Protein AF-A0A1V5UNE3-F1 (afdb_monomer)

Foldseek 3Di:
DDDDDDDDPPPPPPPPDLDPPPQLVVLQVVLVVCVVVVVLVVSLVSLVVSLVDPSHDLQSNLVSLLSNLVSCVSVVNLVVSQVSLVVSLPRPPHALDSNLVSLLSNLVSCVSVLVLVSSLVSLVSSLVSHDPVCCVSVLSSLCSNLVSCVSVLVLVSSLVSLVVSLPDPPDPVVSNLVSLVSNLVSCLSVLVLVSSLVSLVCLLPDPPHDLQSNLVSLQSNLVSCVSVVVNVSNVVSVVVSVPRDDGD

Secondary structure (DSSP, 8-state):
---------------------HHHHHHHHHHHHHHHTT-HHHHHHHHHHHHT-TT--HHHHHHHHHHHHHHHHHTT-HHHHHHHHHHHHT-TT--HHHHHHHHHHHHHHHHHTT-HHHHHHHHHHHHHHS-TT-HHHHHHHHHHHHHHHHHTT-HHHHHHHHHHHHH-SS--HHHHHHHHHHHHHHHHHTT-HHHHHHHHHHHHH-TT--HHHHHHHHHHHHHHHHHTT-HHHHHHHHHHHHHSPPP-

pLDDT: mean 91.44, std 15.56, range [36.09, 98.75]

Nearest PDB structures (foldseek):
  8tau-assembly1_V  TM=7.788E-01  e=8.513E-04  Homo sapiens
  8gl8-assembly1_I  TM=6.513E-01  e=6.281E-04  Flavobacterium johnsoniae
  8rw5-assembly1_B  TM=6.052E-01  e=5.276E-03  Myxococcus xanthus
  5khu-assembly1_J  TM=3.605E-01  e=1.496E-02  Homo sapiens
  7fik-assembly1_e  TM=3.029E-01  e=1.941E-01  Xenopus laevis

Mean predicted aligned error: 6.78 Å

Solvent-accessible surface area (backbone atoms only — not comparable to full-atom values): 12378 Å² total; per-residue (Å²): 143,84,85,91,75,86,85,77,81,77,79,76,76,75,72,74,73,77,55,81,41,70,64,36,55,51,32,45,51,51,17,51,51,30,44,76,70,64,38,30,71,65,15,25,56,32,16,52,51,33,44,67,45,78,68,60,51,43,51,53,40,25,50,22,32,37,52,25,18,48,27,29,44,80,70,69,37,37,80,67,14,48,62,38,24,51,51,25,54,63,46,72,82,45,48,44,60,62,38,12,52,32,22,43,52,43,13,50,41,26,45,75,68,66,38,38,69,61,14,37,52,27,13,50,52,10,39,75,36,32,42,88,92,40,45,59,46,34,34,51,16,24,49,51,35,14,51,35,27,44,77,70,66,38,20,62,61,12,23,53,26,16,48,53,30,49,68,50,69,96,49,63,66,70,62,30,51,53,24,43,57,55,23,24,52,19,22,44,74,56,69,38,25,71,60,14,30,53,45,20,49,52,45,48,68,38,86,86,46,49,63,50,51,25,43,52,21,35,43,49,33,15,53,24,28,43,74,66,67,37,54,72,59,13,53,56,34,43,52,54,36,68,73,46,73,81,59,128

Radius of gyration: 25.27 Å; Cα contacts (8 Å, |Δi|>4): 369; chains: 1; bounding box: 85×53×69 Å

Sequence (248 aa):
MRKNWCSLLLCVFVLPLAADSENYRKLFQEGESLRNARKYAEAQEVFRKAFAEPGITADQKCLSLMRSAQCDFWRGKYAEAVPVMKEAVGIPGVTAYYKSDSFLWLANTYSAQKKWDEALEAAGQAFGSAPATLPGMKVSALLISGNAFRMKKDFRKAADSYRQAVLLEKVPPEMKNKARKELVQSYYEAGEYPQAVETAQEILNAAESTAAERKKAQKWIADSFFAAQNFEQAARELEKYKAMPEGK

Structure (mmCIF, N/CA/C/O backbone):
data_AF-A0A1V5UNE3-F1
#
_entry.id   AF-A0A1V5UNE3-F1
#
loop_
_atom_site.group_PDB
_atom_site.id
_atom_site.type_symbol
_atom_site.label_atom_id
_atom_site.label_alt_id
_atom_site.label_comp_id
_atom_site.label_asym_id
_atom_site.label_entity_id
_atom_site.label_seq_id
_atom_site.pdbx_PDB_ins_code
_atom_site.Cartn_x
_atom_site.Cartn_y
_atom_site.Cartn_z
_atom_site.occupancy
_atom_site.B_iso_or_equiv
_atom_site.auth_seq_id
_atom_site.auth_comp_id
_atom_site.auth_asym_id
_atom_site.auth_atom_id
_atom_site.pdbx_PDB_model_num
ATOM 1 N N . MET A 1 1 ? 61.713 -31.445 -39.154 1.00 41.59 1 MET A N 1
ATOM 2 C CA . MET A 1 1 ? 61.540 -30.321 -38.205 1.00 41.59 1 MET A CA 1
ATOM 3 C C . MET A 1 1 ? 60.954 -29.121 -38.935 1.00 41.59 1 MET A C 1
ATOM 5 O O . MET A 1 1 ? 61.669 -28.532 -39.728 1.00 41.59 1 MET A O 1
ATOM 9 N N . ARG A 1 2 ? 59.683 -28.781 -38.685 1.00 37.00 2 ARG A N 1
ATOM 10 C CA . ARG A 1 2 ? 59.150 -27.424 -38.418 1.00 37.00 2 ARG A CA 1
ATOM 11 C C . ARG A 1 2 ? 57.626 -27.462 -38.561 1.00 37.00 2 ARG A C 1
ATOM 13 O O . ARG A 1 2 ? 57.092 -27.799 -39.609 1.00 37.00 2 ARG A O 1
ATOM 20 N N . LYS A 1 3 ? 56.964 -27.206 -37.433 1.00 39.53 3 LYS A N 1
ATOM 21 C CA . LYS A 1 3 ? 55.516 -27.100 -37.264 1.00 39.53 3 LYS A CA 1
ATOM 22 C C . LYS A 1 3 ? 55.066 -25.766 -37.871 1.00 39.53 3 LYS A C 1
ATOM 24 O O . LYS A 1 3 ? 55.616 -24.740 -37.484 1.00 39.53 3 LYS A O 1
ATOM 29 N N . ASN A 1 4 ? 54.070 -25.775 -38.754 1.00 36.31 4 ASN A N 1
ATOM 30 C CA . ASN A 1 4 ? 53.328 -24.563 -39.103 1.00 36.31 4 ASN A CA 1
ATOM 31 C C . ASN A 1 4 ? 52.249 -24.346 -38.042 1.00 36.31 4 ASN A C 1
ATOM 33 O O . ASN A 1 4 ? 51.325 -25.145 -37.904 1.00 36.31 4 ASN A O 1
ATOM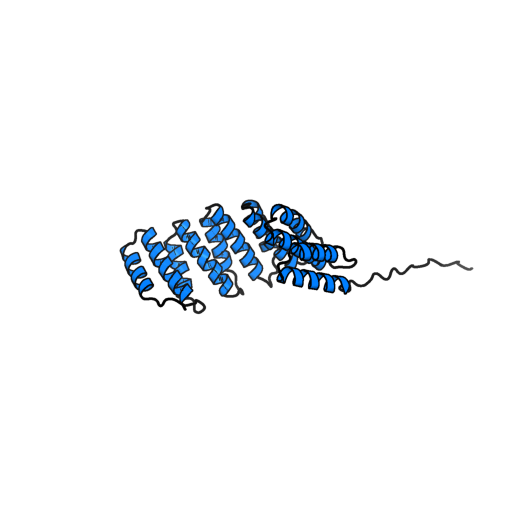 37 N N . TRP A 1 5 ? 52.423 -23.288 -37.258 1.00 36.09 5 TRP A N 1
ATOM 38 C CA . TRP A 1 5 ? 51.460 -22.786 -36.289 1.00 36.09 5 TRP A CA 1
ATOM 39 C C . TRP A 1 5 ? 50.794 -21.518 -36.828 1.00 36.09 5 TRP A C 1
ATOM 41 O O . TRP A 1 5 ? 51.465 -20.655 -37.378 1.00 36.09 5 TRP A O 1
ATOM 51 N N . CYS A 1 6 ? 49.491 -21.437 -36.560 1.00 38.19 6 CYS A N 1
ATOM 52 C CA . CYS A 1 6 ? 48.707 -20.243 -36.247 1.00 38.19 6 CYS A CA 1
ATOM 53 C C . CYS A 1 6 ? 48.677 -19.063 -37.226 1.00 38.19 6 CYS A C 1
ATOM 55 O O . CYS A 1 6 ? 49.604 -18.269 -37.322 1.00 38.19 6 CYS A O 1
ATOM 57 N N . SER A 1 7 ? 47.476 -18.806 -37.744 1.00 36.88 7 SER A N 1
ATOM 58 C CA . SER A 1 7 ? 46.913 -17.451 -37.812 1.00 36.88 7 SER A CA 1
ATOM 59 C C . SER A 1 7 ? 45.389 -17.537 -37.667 1.00 36.88 7 SER A C 1
ATOM 61 O O . SER A 1 7 ? 44.646 -17.325 -38.618 1.00 36.88 7 SER A O 1
ATOM 63 N N . LEU A 1 8 ? 44.914 -17.908 -36.471 1.00 40.47 8 LEU A N 1
ATOM 64 C CA . LEU A 1 8 ? 43.537 -17.607 -36.077 1.00 40.47 8 LEU A CA 1
ATOM 65 C C . LEU A 1 8 ? 43.492 -16.115 -35.727 1.00 40.47 8 LEU A C 1
ATOM 67 O O . LEU A 1 8 ? 44.038 -15.696 -34.707 1.00 40.47 8 LEU A O 1
ATOM 71 N N . LEU A 1 9 ? 42.861 -15.324 -36.594 1.00 41.28 9 LEU A N 1
ATOM 72 C CA . LEU A 1 9 ? 42.427 -13.963 -36.296 1.00 41.28 9 LEU A CA 1
ATOM 73 C C . LEU A 1 9 ? 41.408 -14.030 -35.155 1.00 41.28 9 LEU A C 1
ATOM 75 O O . LEU A 1 9 ? 40.222 -14.280 -35.359 1.00 41.28 9 LEU A O 1
ATOM 79 N N . LEU A 1 10 ? 41.899 -13.843 -33.933 1.00 37.47 10 LEU A N 1
ATOM 80 C CA . LEU A 1 10 ? 41.082 -13.579 -32.761 1.00 37.47 10 LEU A CA 1
ATOM 81 C C . LEU A 1 10 ? 40.495 -12.173 -32.940 1.00 37.47 10 LEU A C 1
ATOM 83 O O . LEU A 1 10 ? 41.113 -11.173 -32.581 1.00 37.47 10 LEU A O 1
ATOM 87 N N . CYS A 1 11 ? 39.306 -12.088 -33.540 1.00 37.81 11 CYS A N 1
ATOM 88 C CA . CYS A 1 11 ? 38.453 -10.916 -33.393 1.00 37.81 11 CYS A CA 1
ATOM 89 C C . CYS A 1 11 ? 38.090 -10.814 -31.911 1.00 37.81 11 CYS A C 1
ATOM 91 O O . CYS A 1 11 ? 37.139 -11.437 -31.442 1.00 37.81 11 CYS A O 1
ATOM 93 N N . VAL A 1 12 ? 38.888 -10.054 -31.163 1.00 38.94 12 VAL A N 1
ATOM 94 C CA . VAL A 1 12 ? 38.532 -9.587 -29.829 1.00 38.94 12 VAL A CA 1
ATOM 95 C C . VAL A 1 12 ? 37.330 -8.670 -30.019 1.00 38.94 12 VAL A C 1
ATOM 97 O O . VAL A 1 12 ? 37.470 -7.481 -30.293 1.00 38.94 12 VAL A O 1
ATOM 100 N N . PHE A 1 13 ? 36.128 -9.239 -29.927 1.00 41.62 13 PHE A N 1
ATOM 101 C CA . PHE A 1 13 ? 34.948 -8.466 -29.584 1.00 41.62 13 PHE A CA 1
ATOM 102 C C . PHE A 1 13 ? 35.233 -7.886 -28.204 1.00 41.62 13 PHE A C 1
ATOM 104 O O . PHE A 1 13 ? 35.113 -8.566 -27.185 1.00 41.62 13 PHE A O 1
ATOM 111 N N . VAL A 1 14 ? 35.682 -6.634 -28.184 1.00 41.03 14 VAL A N 1
ATOM 112 C CA . VAL A 1 14 ? 35.635 -5.800 -26.993 1.00 41.03 14 VAL A CA 1
ATOM 113 C C . VAL A 1 14 ? 34.151 -5.667 -26.678 1.00 41.03 14 VAL A C 1
ATOM 115 O O . VAL A 1 14 ? 33.456 -4.829 -27.247 1.00 41.03 14 VAL A O 1
ATOM 118 N N . LEU A 1 15 ? 33.635 -6.573 -25.845 1.00 42.44 15 LEU A N 1
ATOM 119 C CA . LEU A 1 15 ? 32.347 -6.379 -25.201 1.00 42.44 15 LEU A CA 1
ATOM 120 C C . LEU A 1 15 ? 32.442 -5.013 -24.521 1.00 42.44 15 LEU A C 1
ATOM 122 O O . LEU A 1 15 ? 33.360 -4.822 -23.713 1.00 42.44 15 LEU A O 1
ATOM 126 N N . PRO A 1 16 ? 31.564 -4.050 -24.849 1.00 46.66 16 PRO A N 1
ATOM 127 C CA . PRO A 1 16 ? 31.508 -2.845 -24.058 1.00 46.66 16 PRO A CA 1
ATOM 128 C C . PRO A 1 16 ? 31.215 -3.319 -22.639 1.00 46.66 16 PRO A C 1
ATOM 130 O O . PRO A 1 16 ? 30.224 -4.021 -22.410 1.00 46.66 16 PRO A O 1
ATOM 133 N N . LEU A 1 17 ? 32.097 -2.979 -21.693 1.00 46.44 17 LEU A N 1
ATOM 134 C CA . LEU A 1 17 ? 31.710 -2.968 -20.289 1.00 46.44 17 LEU A CA 1
ATOM 135 C C . LEU A 1 17 ? 30.337 -2.296 -20.231 1.00 46.44 17 LEU A C 1
ATOM 137 O O . LEU A 1 17 ? 30.144 -1.292 -20.917 1.00 46.44 17 LEU A O 1
ATOM 141 N N . ALA A 1 18 ? 29.412 -2.868 -19.458 1.00 52.59 18 ALA A N 1
ATOM 142 C CA . ALA A 1 18 ? 28.099 -2.302 -19.170 1.00 52.59 18 ALA A CA 1
ATOM 143 C C . ALA A 1 18 ? 28.269 -0.939 -18.476 1.00 52.59 18 ALA A C 1
ATOM 145 O O . ALA A 1 18 ? 28.147 -0.799 -17.264 1.00 52.59 18 ALA A O 1
ATOM 146 N N . ALA A 1 19 ? 28.668 0.055 -19.255 1.00 50.66 19 ALA A N 1
ATOM 147 C CA . ALA A 1 19 ? 28.710 1.442 -18.896 1.00 50.66 19 ALA A CA 1
ATOM 148 C C . ALA A 1 19 ? 27.282 1.918 -19.094 1.00 50.66 19 ALA A C 1
ATOM 150 O O . ALA A 1 19 ? 26.756 1.813 -20.202 1.00 50.66 19 ALA A O 1
ATOM 151 N N . ASP A 1 20 ? 26.659 2.381 -18.012 1.00 61.19 20 ASP A N 1
ATOM 152 C CA . ASP A 1 20 ? 25.417 3.143 -18.059 1.00 61.19 20 ASP A CA 1
ATOM 153 C C . ASP A 1 20 ? 25.398 4.011 -19.315 1.00 61.19 20 ASP A C 1
ATOM 155 O O . ASP A 1 20 ? 26.180 4.964 -19.412 1.00 61.19 20 ASP A O 1
ATOM 159 N N . SER A 1 21 ? 24.564 3.654 -20.297 1.00 77.12 21 SER A N 1
ATOM 160 C CA . SER A 1 21 ? 24.616 4.362 -21.566 1.00 77.12 21 SER A CA 1
ATOM 161 C C . SER A 1 21 ? 24.215 5.810 -21.289 1.00 77.12 21 SER A C 1
ATOM 163 O O . SER A 1 21 ? 23.187 6.094 -20.666 1.00 77.12 21 SER A O 1
ATOM 165 N N . GLU A 1 22 ? 25.073 6.755 -21.674 1.00 85.69 22 GLU A N 1
ATOM 166 C CA . GLU A 1 22 ? 24.806 8.181 -21.465 1.00 85.69 22 GLU A CA 1
ATOM 167 C C . GLU A 1 22 ? 23.440 8.557 -22.063 1.00 85.69 22 GLU A C 1
ATOM 169 O O . GLU A 1 22 ? 22.697 9.363 -21.503 1.00 85.69 22 GLU A O 1
ATOM 174 N N . ASN A 1 23 ? 23.082 7.886 -23.161 1.00 92.31 23 ASN A N 1
ATOM 175 C CA . ASN A 1 23 ? 21.796 8.009 -23.819 1.00 92.31 23 ASN A CA 1
ATOM 176 C C . ASN A 1 23 ? 20.627 7.480 -22.969 1.00 92.31 23 ASN A C 1
ATOM 178 O O . ASN A 1 23 ? 19.642 8.197 -22.806 1.00 92.31 23 ASN A O 1
ATOM 182 N N . TYR A 1 24 ? 20.749 6.302 -22.339 1.00 95.00 24 TYR A N 1
ATOM 183 C CA . TYR A 1 24 ? 19.750 5.801 -21.386 1.00 95.00 24 TYR A CA 1
ATOM 184 C C . TYR A 1 24 ? 19.511 6.811 -20.269 1.00 95.00 24 TYR A C 1
ATOM 186 O O . TYR A 1 24 ? 18.364 7.132 -19.972 1.00 95.00 24 TYR A O 1
ATOM 194 N N . ARG A 1 25 ? 20.579 7.353 -19.666 1.00 93.62 25 ARG A N 1
ATOM 195 C CA . ARG A 1 25 ? 20.444 8.324 -18.569 1.00 93.62 25 ARG A CA 1
ATOM 196 C C . ARG A 1 25 ? 19.692 9.579 -19.018 1.00 93.62 25 ARG A C 1
ATOM 198 O O . ARG A 1 25 ? 18.805 10.026 -18.293 1.00 93.62 25 ARG A O 1
ATOM 205 N N . LYS A 1 26 ? 20.007 10.116 -20.203 1.00 95.75 26 LYS A N 1
ATOM 206 C CA . LYS A 1 26 ? 19.318 11.282 -20.785 1.00 95.75 26 LYS A CA 1
ATOM 207 C C . LYS A 1 26 ? 17.839 10.997 -21.033 1.00 95.75 26 LYS A C 1
ATOM 209 O O . LYS A 1 26 ? 16.995 11.736 -20.533 1.00 95.75 26 LYS A O 1
ATOM 214 N N . LEU A 1 27 ? 17.528 9.900 -21.725 1.00 97.69 27 LEU A N 1
ATOM 215 C CA . LEU A 1 27 ? 16.149 9.485 -21.990 1.00 97.69 27 LEU A CA 1
ATOM 216 C C . LEU A 1 27 ? 15.382 9.266 -20.685 1.00 97.69 27 LEU A C 1
ATOM 218 O O . LEU A 1 27 ? 14.266 9.742 -20.521 1.00 97.69 27 LEU A O 1
ATOM 222 N N . PHE A 1 28 ? 15.989 8.589 -19.713 1.00 96.88 28 PHE A N 1
ATOM 223 C CA . PHE A 1 28 ? 15.336 8.317 -18.441 1.00 96.88 28 PHE A CA 1
ATOM 224 C C . PHE A 1 28 ? 15.029 9.609 -17.667 1.00 96.88 28 PHE A C 1
ATOM 226 O O . PHE A 1 28 ? 13.933 9.760 -17.129 1.00 96.88 28 PHE A O 1
ATOM 233 N N . GLN A 1 29 ? 15.958 10.569 -17.650 1.00 97.50 29 GLN A N 1
ATOM 234 C CA . GLN A 1 29 ? 15.740 11.887 -17.044 1.00 97.50 29 GLN A CA 1
ATOM 235 C C . GLN A 1 29 ? 14.655 12.693 -17.767 1.00 97.50 29 GLN A C 1
ATOM 237 O O . GLN A 1 29 ? 13.821 13.320 -17.112 1.00 97.50 29 GLN A O 1
ATOM 242 N N . GLU A 1 30 ? 14.632 12.661 -19.099 1.00 98.19 30 GLU A N 1
ATOM 243 C CA . GLU A 1 30 ? 13.582 13.291 -19.902 1.00 98.19 30 GLU A CA 1
ATOM 244 C C . GLU A 1 30 ? 12.207 12.681 -19.587 1.00 98.19 30 GLU A C 1
ATOM 246 O O . GLU A 1 30 ? 11.255 13.413 -19.304 1.00 98.19 30 GLU A O 1
ATOM 251 N N . GLY A 1 31 ? 12.115 11.349 -19.537 1.00 98.25 31 GLY A N 1
ATOM 252 C CA . GLY A 1 31 ? 10.895 10.633 -19.169 1.00 98.25 31 GLY A CA 1
ATOM 253 C C . GLY A 1 31 ? 10.403 11.012 -17.770 1.00 98.25 31 GLY A C 1
ATOM 254 O O . GLY A 1 31 ? 9.220 11.299 -17.584 1.00 98.25 31 GLY A O 1
ATOM 255 N N . GLU A 1 32 ? 11.303 11.094 -16.784 1.00 98.12 32 GLU A N 1
ATOM 256 C CA . GLU A 1 32 ? 10.972 11.548 -15.427 1.00 98.12 32 GLU A CA 1
ATOM 257 C C . GLU A 1 32 ? 10.505 13.012 -15.394 1.00 98.12 32 GLU A C 1
ATOM 259 O O . GLU A 1 32 ? 9.541 13.332 -14.696 1.00 98.12 32 GLU A O 1
ATOM 264 N N . SER A 1 33 ? 11.130 13.897 -16.176 1.00 98.38 33 SER A N 1
ATOM 265 C CA . SER A 1 33 ? 10.713 15.299 -16.306 1.00 98.38 33 SER A CA 1
ATOM 266 C C . SER A 1 33 ? 9.289 15.412 -16.862 1.00 98.38 33 SER A C 1
ATOM 268 O O . SER A 1 33 ? 8.426 16.056 -16.257 1.00 98.38 33 SER A O 1
ATOM 270 N N . LEU A 1 34 ? 8.995 14.699 -17.953 1.00 98.50 34 LEU A N 1
ATOM 271 C CA . LEU A 1 34 ? 7.661 14.644 -18.557 1.00 98.50 34 LEU A CA 1
ATOM 272 C C . LEU A 1 34 ? 6.622 14.053 -17.593 1.00 98.50 34 LEU A C 1
ATOM 274 O O . LEU A 1 34 ? 5.519 14.589 -17.458 1.00 98.50 34 LEU A O 1
ATOM 278 N N . ARG A 1 35 ? 6.979 12.985 -16.871 1.00 97.75 35 ARG A N 1
ATOM 279 C CA . ARG A 1 35 ? 6.131 12.355 -15.847 1.00 97.75 35 ARG A CA 1
ATOM 280 C C . ARG A 1 35 ? 5.792 13.333 -14.722 1.00 97.75 35 ARG A C 1
ATOM 282 O O . ARG A 1 35 ? 4.629 13.424 -14.327 1.00 97.75 35 ARG A O 1
ATOM 289 N N . ASN A 1 36 ? 6.775 14.091 -14.238 1.00 97.00 36 ASN A N 1
ATOM 290 C CA . ASN A 1 36 ? 6.579 15.119 -13.212 1.00 97.00 36 ASN A CA 1
ATOM 291 C C . ASN A 1 36 ? 5.717 16.285 -13.727 1.00 97.00 36 ASN A C 1
ATOM 293 O O . ASN A 1 36 ? 4.886 16.805 -12.983 1.00 97.00 36 ASN A O 1
ATOM 297 N N . ALA A 1 37 ? 5.823 16.621 -15.016 1.00 97.75 37 ALA A N 1
ATOM 298 C CA . ALA A 1 37 ? 4.931 17.554 -15.707 1.00 97.75 37 ALA A CA 1
ATOM 299 C C . ALA A 1 37 ? 3.537 16.966 -16.030 1.00 97.75 37 ALA A C 1
ATOM 301 O O . ALA A 1 37 ? 2.732 17.621 -16.690 1.00 97.75 37 ALA A O 1
ATOM 302 N N . ARG A 1 38 ? 3.235 15.737 -15.577 1.00 97.25 38 ARG A N 1
ATOM 303 C CA . ARG A 1 38 ? 1.991 14.982 -15.836 1.00 97.25 38 ARG A CA 1
ATOM 304 C C . ARG A 1 38 ? 1.709 14.695 -17.314 1.00 97.25 38 ARG A C 1
ATOM 306 O O . ARG A 1 38 ? 0.598 14.312 -17.681 1.00 97.25 38 ARG A O 1
ATOM 313 N N . LYS A 1 39 ? 2.724 14.805 -18.169 1.00 98.38 39 LYS A N 1
ATOM 314 C CA . LYS A 1 39 ? 2.670 14.456 -19.591 1.00 98.38 39 LYS A CA 1
ATOM 315 C C . LYS A 1 39 ? 2.889 12.957 -19.778 1.00 98.38 39 LYS A C 1
ATOM 317 O O . LYS A 1 39 ? 3.869 12.518 -20.370 1.00 98.38 39 LYS A O 1
ATOM 322 N N . TYR A 1 40 ? 1.982 12.150 -19.229 1.00 98.25 40 TYR A N 1
ATOM 323 C CA . TYR A 1 40 ? 2.182 10.702 -19.108 1.00 98.25 40 TYR A CA 1
ATOM 324 C C . TYR A 1 40 ? 2.305 9.977 -20.452 1.00 98.25 40 TYR A C 1
ATOM 326 O O . TYR A 1 40 ? 3.064 9.021 -20.544 1.00 98.25 40 TYR A O 1
ATOM 334 N N . ALA A 1 41 ? 1.597 10.426 -21.493 1.00 98.06 41 ALA A N 1
ATOM 335 C CA . ALA A 1 41 ? 1.718 9.826 -22.822 1.00 98.06 41 ALA A CA 1
ATOM 336 C C . ALA A 1 41 ? 3.107 10.079 -23.438 1.00 98.06 41 ALA A C 1
ATOM 338 O O . ALA A 1 41 ? 3.741 9.144 -23.905 1.00 98.06 41 ALA A O 1
ATOM 339 N N . GLU A 1 42 ? 3.611 11.317 -23.376 1.00 98.19 42 GLU A N 1
ATOM 340 C CA . GLU A 1 42 ? 4.959 11.658 -23.857 1.00 98.19 42 GLU A CA 1
ATOM 341 C C . GLU A 1 42 ? 6.034 10.918 -23.038 1.00 98.19 42 GLU A C 1
ATOM 343 O O . GLU A 1 42 ? 6.945 10.316 -23.603 1.00 98.19 42 GLU A O 1
ATOM 348 N N . ALA A 1 43 ? 5.896 10.897 -21.706 1.00 98.50 43 ALA A N 1
ATOM 349 C CA . ALA A 1 43 ? 6.822 10.204 -20.809 1.00 98.50 43 ALA A CA 1
ATOM 350 C C . ALA A 1 43 ? 6.911 8.701 -21.109 1.00 98.50 43 ALA A C 1
ATOM 352 O O . ALA A 1 43 ? 8.001 8.134 -21.128 1.00 98.50 43 ALA A O 1
ATOM 353 N N . GLN A 1 44 ? 5.769 8.060 -21.364 1.00 98.38 44 GLN A N 1
ATOM 354 C CA . GLN A 1 44 ? 5.686 6.642 -21.700 1.00 98.38 44 GLN A CA 1
ATOM 355 C C . GLN A 1 44 ? 6.517 6.299 -22.941 1.00 98.38 44 GLN A C 1
ATOM 357 O O . GLN A 1 44 ? 7.309 5.357 -22.896 1.00 98.38 44 GLN A O 1
ATOM 362 N N . GLU A 1 45 ? 6.391 7.086 -24.011 1.00 98.06 45 GLU A N 1
ATOM 363 C CA . GLU A 1 45 ? 7.177 6.895 -25.234 1.00 98.06 45 GLU A CA 1
ATOM 364 C C . GLU A 1 45 ? 8.679 7.033 -24.967 1.00 98.06 45 GLU A C 1
ATOM 366 O O . GLU A 1 45 ? 9.485 6.237 -25.452 1.00 98.06 45 GLU A O 1
ATOM 371 N N . VAL A 1 46 ? 9.074 8.006 -24.141 1.00 98.31 46 VAL A N 1
ATOM 372 C CA . VAL A 1 46 ? 10.480 8.204 -23.769 1.00 98.31 46 VAL A CA 1
ATOM 373 C C . VAL A 1 46 ? 11.015 7.037 -22.930 1.00 98.31 46 VAL A C 1
ATOM 375 O O . VAL A 1 46 ? 12.110 6.542 -23.200 1.00 98.31 46 VAL A O 1
ATOM 378 N N . PHE A 1 47 ? 10.242 6.515 -21.974 1.00 98.44 47 PHE A N 1
ATOM 379 C CA . PHE A 1 47 ? 10.644 5.327 -21.211 1.00 98.44 47 PHE A CA 1
ATOM 380 C C . PHE A 1 47 ? 10.746 4.071 -22.084 1.00 98.44 47 PHE A C 1
ATOM 382 O O . PHE A 1 47 ? 11.629 3.243 -21.856 1.00 98.44 47 PHE A O 1
ATOM 389 N N . ARG A 1 48 ? 9.899 3.933 -23.112 1.00 98.00 48 ARG A N 1
ATOM 390 C CA . ARG A 1 48 ? 10.004 2.846 -24.099 1.00 98.00 48 ARG A CA 1
ATOM 391 C C . ARG A 1 48 ? 11.258 2.960 -24.959 1.00 98.00 48 ARG A C 1
ATOM 393 O O . ARG A 1 48 ? 11.893 1.940 -25.214 1.00 98.00 48 ARG A O 1
ATOM 400 N N . LYS A 1 49 ? 11.662 4.176 -25.337 1.00 97.31 49 LYS A N 1
ATOM 401 C CA . LYS A 1 49 ? 12.964 4.412 -25.982 1.00 97.31 49 LYS A CA 1
ATOM 402 C C . LYS A 1 49 ? 14.116 4.030 -25.055 1.00 97.31 49 LYS A C 1
ATOM 404 O O . LYS A 1 49 ? 14.984 3.279 -25.473 1.00 97.31 49 LYS A O 1
ATOM 409 N N . ALA A 1 50 ? 14.075 4.451 -23.787 1.00 97.38 50 ALA A N 1
ATOM 410 C CA . ALA A 1 50 ? 15.092 4.085 -22.798 1.00 97.38 50 ALA A CA 1
ATOM 411 C C . ALA A 1 50 ? 15.218 2.560 -22.623 1.00 97.38 50 ALA A C 1
ATOM 413 O O . ALA A 1 50 ? 16.326 2.046 -22.537 1.00 97.38 50 ALA A O 1
ATOM 414 N N . PHE A 1 51 ? 14.101 1.825 -22.627 1.00 96.75 51 PHE A N 1
ATOM 415 C CA . PHE A 1 51 ? 14.100 0.358 -22.585 1.00 96.75 51 PHE A CA 1
ATOM 416 C C . PHE A 1 51 ? 14.767 -0.291 -23.812 1.00 96.75 51 PHE A C 1
ATOM 418 O O . PHE A 1 51 ? 15.362 -1.361 -23.690 1.00 96.75 51 PHE A O 1
ATOM 425 N N . ALA A 1 52 ? 14.667 0.335 -24.986 1.00 95.81 52 ALA A N 1
ATOM 426 C CA . ALA A 1 52 ? 15.243 -0.176 -26.228 1.00 95.81 52 ALA A CA 1
ATOM 427 C C . ALA A 1 52 ? 16.752 0.100 -26.364 1.00 95.81 52 ALA A C 1
ATOM 429 O O . ALA A 1 52 ? 17.373 -0.384 -27.312 1.00 95.81 52 ALA A O 1
ATOM 430 N N . GLU A 1 53 ? 17.351 0.856 -25.438 1.00 95.50 53 GLU A N 1
ATOM 431 C CA . GLU A 1 53 ? 18.768 1.201 -25.503 1.00 95.50 53 GLU A CA 1
ATOM 432 C C . GLU A 1 53 ? 19.669 -0.042 -25.388 1.00 95.50 53 GLU A C 1
ATOM 434 O O . GLU A 1 53 ? 19.485 -0.883 -24.501 1.00 95.50 53 GLU A O 1
ATOM 439 N N . PRO A 1 54 ? 20.684 -0.180 -26.256 1.00 91.88 54 PRO A N 1
ATOM 440 C CA . PRO A 1 54 ? 21.614 -1.297 -26.186 1.00 91.88 54 PRO A CA 1
ATOM 441 C C . PRO A 1 54 ? 22.520 -1.194 -24.951 1.00 91.88 54 PRO A C 1
ATOM 443 O O . PRO A 1 54 ? 22.910 -0.111 -24.521 1.00 91.88 54 PRO A O 1
ATOM 446 N N . GLY A 1 55 ? 22.900 -2.348 -24.396 1.00 89.06 55 GLY A N 1
ATOM 447 C CA . GLY A 1 55 ? 23.892 -2.433 -23.315 1.00 89.06 55 GLY A CA 1
ATOM 448 C C . GLY A 1 55 ? 23.392 -2.071 -21.912 1.00 89.06 55 GLY A C 1
ATOM 449 O O . GLY A 1 55 ? 24.184 -2.101 -20.974 1.00 89.06 55 GLY A O 1
ATOM 450 N N . ILE A 1 56 ? 22.100 -1.775 -21.741 1.00 93.50 56 ILE A N 1
ATOM 451 C CA . ILE A 1 56 ? 21.516 -1.473 -20.428 1.00 93.50 56 ILE A CA 1
ATOM 452 C C . ILE A 1 56 ? 21.349 -2.727 -19.552 1.00 93.50 56 ILE A C 1
ATOM 454 O O . ILE A 1 56 ? 21.132 -3.843 -20.043 1.00 93.50 56 ILE A O 1
ATOM 458 N N . THR A 1 57 ? 21.422 -2.534 -18.236 1.00 95.44 57 THR A N 1
ATOM 459 C CA . THR A 1 57 ? 21.333 -3.604 -17.232 1.00 95.44 57 THR A CA 1
ATOM 460 C C . THR A 1 57 ? 19.910 -4.156 -17.087 1.00 95.44 57 THR A C 1
ATOM 462 O O . THR A 1 57 ? 18.933 -3.536 -17.510 1.00 95.44 57 THR A O 1
ATOM 465 N N . ALA A 1 58 ? 19.763 -5.325 -16.451 1.00 96.06 58 ALA A N 1
ATOM 466 C CA . ALA A 1 58 ? 18.447 -5.891 -16.133 1.00 96.06 58 ALA A CA 1
ATOM 467 C C . ALA A 1 58 ? 17.590 -4.926 -15.291 1.00 96.06 58 ALA A C 1
ATOM 469 O O . ALA A 1 58 ? 16.407 -4.740 -15.573 1.00 96.06 58 ALA A O 1
ATOM 470 N N . ASP A 1 59 ? 18.212 -4.258 -14.318 1.00 96.00 59 ASP A N 1
ATOM 471 C CA . ASP A 1 59 ? 17.567 -3.257 -13.469 1.00 96.00 59 ASP A CA 1
ATOM 472 C C . ASP A 1 59 ? 17.086 -2.045 -14.271 1.00 96.00 59 ASP A C 1
ATOM 474 O O . ASP A 1 59 ? 15.964 -1.588 -14.074 1.00 96.00 59 ASP A O 1
ATOM 478 N N . GLN A 1 60 ? 17.888 -1.560 -15.221 1.00 96.19 60 GLN A N 1
ATOM 479 C CA . GLN A 1 60 ? 17.500 -0.459 -16.107 1.00 96.19 60 GLN A CA 1
ATOM 480 C C . GLN A 1 60 ? 16.324 -0.839 -17.005 1.00 96.19 60 GLN A C 1
ATOM 482 O O . GLN A 1 60 ? 15.362 -0.081 -17.106 1.00 96.19 60 GLN A O 1
ATOM 487 N N . LYS A 1 61 ? 16.343 -2.043 -17.592 1.00 97.19 61 LYS A N 1
ATOM 488 C CA . LYS A 1 61 ? 15.209 -2.544 -18.384 1.00 97.19 61 LYS A CA 1
ATOM 489 C C . LYS A 1 61 ? 13.935 -2.622 -17.547 1.00 97.19 61 LYS A C 1
ATOM 491 O O . LYS A 1 61 ? 12.886 -2.146 -17.978 1.00 97.19 61 LYS A O 1
ATOM 496 N N . CYS A 1 62 ? 14.040 -3.193 -16.347 1.00 97.94 62 CYS A N 1
ATOM 497 C CA . CYS A 1 62 ? 12.927 -3.327 -15.412 1.00 97.94 62 CYS A CA 1
ATOM 498 C C . CYS A 1 62 ? 12.361 -1.961 -15.035 1.00 97.94 62 CYS A C 1
ATOM 500 O O . CYS A 1 62 ? 11.163 -1.721 -15.176 1.00 97.94 62 CYS A O 1
ATOM 502 N N . LEU A 1 63 ? 13.235 -1.034 -14.648 1.00 97.44 63 LEU A N 1
ATOM 503 C CA . LEU A 1 63 ? 12.854 0.312 -14.264 1.00 97.44 63 LEU A CA 1
ATOM 504 C C . LEU A 1 63 ? 12.184 1.072 -15.419 1.00 97.44 63 LEU A C 1
ATOM 506 O O . LEU A 1 63 ? 11.147 1.695 -15.197 1.00 97.44 63 LEU A O 1
ATOM 510 N N . SER A 1 64 ? 12.703 0.994 -16.648 1.00 98.00 64 SER A N 1
ATOM 511 C CA . SER A 1 64 ? 12.079 1.622 -17.821 1.00 98.00 64 SER A CA 1
ATOM 512 C C . SER A 1 64 ? 10.679 1.083 -18.108 1.00 98.00 64 SER A C 1
ATOM 514 O O . SER A 1 64 ? 9.748 1.871 -18.293 1.00 98.00 64 SER A O 1
ATOM 516 N N . LEU A 1 65 ? 10.492 -0.242 -18.102 1.00 98.25 65 LEU A N 1
ATOM 517 C CA . LEU A 1 65 ? 9.166 -0.837 -18.297 1.00 98.25 65 LEU A CA 1
ATOM 518 C C . LEU A 1 65 ? 8.213 -0.482 -17.159 1.00 98.25 65 LEU A C 1
ATOM 520 O O . LEU A 1 65 ? 7.073 -0.094 -17.411 1.00 98.25 65 LEU A O 1
ATOM 524 N N . MET A 1 66 ? 8.685 -0.545 -15.914 1.00 97.94 66 MET A N 1
ATOM 525 C CA . MET A 1 66 ? 7.896 -0.176 -14.746 1.00 97.94 66 MET A CA 1
ATOM 526 C C . MET A 1 66 ? 7.437 1.286 -14.833 1.00 97.94 66 MET A C 1
ATOM 528 O O . MET A 1 66 ? 6.259 1.568 -14.628 1.00 97.94 66 MET A O 1
ATOM 532 N N . ARG A 1 67 ? 8.318 2.226 -15.204 1.00 98.25 67 ARG A N 1
ATOM 533 C CA . ARG A 1 67 ? 7.952 3.641 -15.402 1.00 98.25 67 ARG A CA 1
ATOM 534 C C . ARG A 1 67 ? 6.977 3.849 -16.557 1.00 98.25 67 ARG A C 1
ATOM 536 O O . ARG A 1 67 ? 6.020 4.612 -16.407 1.00 98.25 67 ARG A O 1
ATOM 543 N N . SER A 1 68 ? 7.157 3.137 -17.670 1.00 98.31 68 SER A N 1
ATOM 544 C CA . SER A 1 68 ? 6.184 3.124 -18.770 1.00 98.31 68 SER A CA 1
ATOM 545 C C . SER A 1 68 ? 4.810 2.648 -18.288 1.00 98.31 68 SER A C 1
ATOM 547 O O . SER A 1 68 ? 3.806 3.285 -18.593 1.00 98.31 68 SER A O 1
ATOM 549 N N . ALA A 1 69 ? 4.749 1.558 -17.524 1.00 98.06 69 ALA A N 1
ATOM 550 C CA . ALA A 1 69 ? 3.500 1.004 -17.009 1.00 98.06 69 ALA A CA 1
ATOM 551 C C . ALA A 1 69 ? 2.833 1.926 -15.972 1.00 98.06 69 ALA A C 1
ATOM 553 O O . ALA A 1 69 ? 1.611 2.060 -15.944 1.00 98.06 69 ALA A O 1
ATOM 554 N N . GLN A 1 70 ? 3.621 2.622 -15.147 1.00 98.19 70 GLN A N 1
ATOM 555 C CA . GLN A 1 70 ? 3.100 3.637 -14.229 1.00 98.19 70 GLN A CA 1
ATOM 556 C C . GLN A 1 70 ? 2.445 4.810 -14.980 1.00 98.19 70 GLN A C 1
ATOM 558 O O . GLN A 1 70 ? 1.432 5.340 -14.524 1.00 98.19 70 GLN A O 1
ATOM 563 N N . CYS A 1 71 ? 2.966 5.195 -16.151 1.00 98.31 71 CYS A N 1
ATOM 564 C CA . CYS A 1 71 ? 2.331 6.215 -16.992 1.00 98.31 71 CYS A CA 1
ATOM 565 C C . CYS A 1 71 ? 0.924 5.797 -17.439 1.00 98.31 71 CYS A C 1
ATOM 567 O O . CYS A 1 71 ? 0.000 6.608 -17.365 1.00 98.31 71 CYS A O 1
ATOM 569 N N . ASP A 1 72 ? 0.728 4.533 -17.821 1.00 97.94 72 ASP A N 1
ATOM 570 C CA . ASP A 1 72 ? -0.605 3.991 -18.104 1.00 97.94 72 ASP A CA 1
ATOM 571 C C . ASP A 1 72 ? -1.486 3.961 -16.847 1.00 97.94 72 ASP A C 1
ATOM 573 O O . ASP A 1 72 ? -2.641 4.392 -16.891 1.00 97.94 72 ASP A O 1
ATOM 577 N N . PHE A 1 73 ? -0.931 3.561 -15.698 1.00 98.00 73 PHE A N 1
ATOM 578 C CA . PHE A 1 73 ? -1.637 3.587 -14.414 1.00 98.00 73 PHE A CA 1
ATOM 579 C C . PHE A 1 73 ? -2.184 4.985 -14.076 1.00 98.00 73 PHE A C 1
ATOM 581 O O . PHE A 1 73 ? -3.367 5.121 -13.761 1.00 98.00 73 PHE A O 1
ATOM 588 N N . TRP A 1 74 ? -1.374 6.045 -14.182 1.00 97.44 74 TRP A N 1
ATOM 589 C CA . TRP A 1 74 ? -1.836 7.415 -13.901 1.00 97.44 74 TRP A CA 1
ATOM 590 C C . TRP A 1 74 ? -2.839 7.946 -14.927 1.00 97.44 74 TRP A C 1
ATOM 592 O O . TRP A 1 74 ? -3.593 8.867 -14.623 1.00 97.44 74 TRP A O 1
ATOM 602 N N . ARG A 1 75 ? -2.895 7.349 -16.121 1.00 97.62 75 ARG A N 1
ATOM 603 C CA . ARG A 1 75 ? -3.922 7.624 -17.136 1.00 97.62 75 ARG A CA 1
ATOM 604 C C . ARG A 1 75 ? -5.201 6.803 -16.932 1.00 97.62 75 ARG A C 1
ATOM 606 O O . ARG A 1 75 ? -6.110 6.913 -17.748 1.00 97.62 75 ARG A O 1
ATOM 613 N N . GLY A 1 76 ? -5.269 5.968 -15.890 1.00 97.06 76 GLY A N 1
ATOM 614 C CA . GLY A 1 76 ? -6.389 5.054 -15.634 1.00 97.06 76 GLY A CA 1
ATOM 615 C C . GLY A 1 76 ? -6.412 3.820 -16.543 1.00 97.06 76 GLY A C 1
ATOM 616 O O . GLY A 1 76 ? -7.363 3.042 -16.505 1.00 97.06 76 GLY A O 1
ATOM 617 N N . LYS A 1 77 ? -5.366 3.618 -17.349 1.00 98.00 77 LYS A N 1
ATOM 618 C CA . LYS A 1 77 ? -5.214 2.512 -18.303 1.00 98.00 77 LYS A CA 1
ATOM 619 C C . LYS A 1 77 ? -4.633 1.276 -17.620 1.00 98.00 77 LYS A C 1
ATOM 621 O O . LYS A 1 77 ? -3.529 0.817 -17.906 1.00 98.00 77 LYS A O 1
ATOM 626 N N . TYR A 1 78 ? -5.346 0.774 -16.615 1.00 97.94 78 TYR A N 1
ATOM 627 C CA . TYR A 1 78 ? -4.836 -0.304 -15.766 1.00 97.94 78 TYR A CA 1
ATOM 628 C C . TYR A 1 78 ? -4.708 -1.638 -16.509 1.00 97.94 78 TYR A C 1
ATOM 630 O O . TYR A 1 78 ? -3.813 -2.425 -16.199 1.00 97.94 78 TYR A O 1
ATOM 638 N N . ALA A 1 79 ? -5.590 -1.902 -17.476 1.00 97.50 79 ALA A N 1
ATOM 639 C CA . ALA A 1 79 ? -5.558 -3.131 -18.265 1.00 97.50 79 ALA A CA 1
ATOM 640 C C . ALA A 1 79 ? -4.302 -3.195 -19.148 1.00 97.50 79 ALA A C 1
ATOM 642 O O . ALA A 1 79 ? -3.712 -4.262 -19.298 1.00 97.50 79 ALA A O 1
ATOM 643 N N . GLU A 1 80 ? -3.866 -2.047 -19.661 1.00 97.44 80 GLU A N 1
ATOM 644 C CA . GLU A 1 80 ? -2.661 -1.870 -20.465 1.00 97.44 80 GLU A CA 1
ATOM 645 C C . GLU A 1 80 ? -1.391 -1.868 -19.603 1.00 97.44 80 GLU A C 1
ATOM 647 O O . GLU A 1 80 ? -0.376 -2.432 -20.005 1.00 97.44 80 GLU A O 1
ATOM 652 N N . ALA A 1 81 ? -1.454 -1.324 -18.383 1.00 98.06 81 ALA A N 1
ATOM 653 C CA . ALA A 1 81 ? -0.320 -1.300 -17.458 1.00 98.06 81 ALA A CA 1
ATOM 654 C C . ALA A 1 81 ? 0.099 -2.702 -16.967 1.00 98.06 81 ALA A C 1
ATOM 656 O O . ALA A 1 81 ? 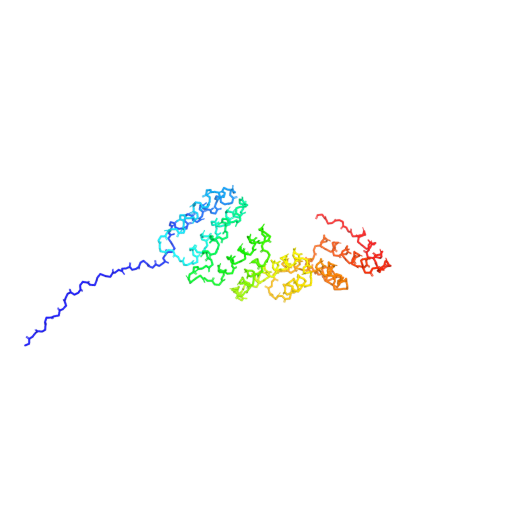1.290 -2.977 -16.818 1.00 98.06 81 ALA A O 1
ATOM 657 N N . VAL A 1 82 ? -0.860 -3.605 -16.714 1.00 98.19 82 VAL A N 1
ATOM 658 C CA . VAL A 1 82 ? -0.590 -4.955 -16.171 1.00 98.19 82 VAL A CA 1
ATOM 659 C C . VAL A 1 82 ? 0.391 -5.784 -17.009 1.00 98.19 82 VAL A C 1
ATOM 661 O O . VAL A 1 82 ? 1.353 -6.280 -16.421 1.00 98.19 82 VAL A O 1
ATOM 664 N N . PRO A 1 83 ? 0.198 -5.996 -18.327 1.00 98.00 83 PRO A N 1
ATOM 665 C CA . PRO A 1 83 ? 1.117 -6.818 -19.113 1.00 98.00 83 PRO A CA 1
ATOM 666 C C . PRO A 1 83 ? 2.537 -6.243 -19.133 1.00 98.00 83 PRO A C 1
ATOM 668 O O . PRO A 1 83 ? 3.493 -7.003 -19.027 1.00 98.00 83 PRO A O 1
ATOM 671 N N . VAL A 1 84 ? 2.680 -4.916 -19.166 1.00 97.88 84 VAL A N 1
ATOM 672 C CA . VAL A 1 84 ? 3.989 -4.240 -19.141 1.00 97.88 84 VAL A CA 1
ATOM 673 C C . VAL A 1 84 ? 4.672 -4.399 -17.782 1.00 97.88 84 VAL A C 1
ATOM 675 O O . VAL A 1 84 ? 5.871 -4.649 -17.702 1.00 97.88 84 VAL A O 1
ATOM 678 N N . MET A 1 85 ? 3.908 -4.318 -16.692 1.00 97.25 85 MET A N 1
ATOM 679 C CA . MET A 1 85 ? 4.428 -4.561 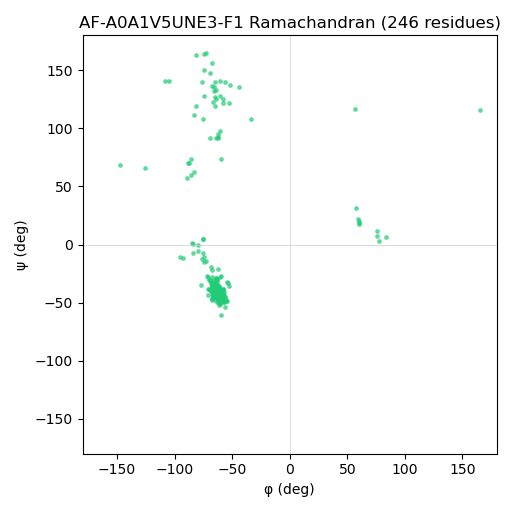-15.346 1.00 97.25 85 MET A CA 1
ATOM 680 C C . MET A 1 85 ? 4.824 -6.033 -15.141 1.00 97.25 85 MET A C 1
ATOM 682 O O . MET A 1 85 ? 5.830 -6.321 -14.494 1.00 97.25 85 MET A O 1
ATOM 686 N N . LYS A 1 86 ? 4.061 -6.973 -15.722 1.00 97.75 86 LYS A N 1
ATOM 687 C CA . LYS A 1 86 ? 4.399 -8.406 -15.752 1.00 97.75 86 LYS A CA 1
ATOM 688 C C . LYS A 1 86 ? 5.685 -8.678 -16.529 1.00 97.75 86 LYS A C 1
ATOM 690 O O . LYS A 1 86 ? 6.497 -9.488 -16.094 1.00 97.75 86 LYS A O 1
ATOM 695 N N . GLU A 1 87 ? 5.874 -7.990 -17.650 1.00 97.56 87 GLU A N 1
ATOM 696 C CA . GLU A 1 87 ? 7.120 -8.035 -18.412 1.00 97.56 87 GLU A CA 1
ATOM 697 C C . GLU A 1 87 ? 8.295 -7.551 -17.548 1.00 97.56 87 GLU A C 1
ATOM 699 O O . GLU A 1 87 ? 9.290 -8.262 -17.436 1.00 97.56 87 GLU A O 1
ATOM 704 N N . ALA A 1 88 ? 8.144 -6.421 -16.842 1.00 96.69 88 ALA A N 1
ATOM 705 C CA . ALA A 1 88 ? 9.174 -5.868 -15.957 1.00 96.69 88 ALA A CA 1
ATOM 706 C C . ALA A 1 88 ? 9.614 -6.844 -14.846 1.00 96.69 88 ALA A C 1
ATOM 708 O O . ALA A 1 88 ? 10.811 -7.088 -14.684 1.00 96.69 88 ALA A O 1
ATOM 709 N N . VAL A 1 89 ? 8.670 -7.460 -14.115 1.00 94.50 89 VAL A N 1
ATOM 710 C CA . VAL A 1 89 ? 8.999 -8.448 -13.057 1.00 94.50 89 VAL A CA 1
ATOM 711 C C . VAL A 1 89 ? 9.610 -9.741 -13.607 1.00 94.50 89 VAL A C 1
ATOM 713 O O . VAL A 1 89 ? 10.261 -10.475 -12.861 1.00 94.50 89 VAL A O 1
ATOM 716 N N . GLY A 1 90 ? 9.381 -10.037 -14.890 1.00 95.69 90 GLY A N 1
ATOM 717 C CA . GLY A 1 90 ? 9.867 -11.232 -15.574 1.00 95.69 90 GLY A CA 1
ATOM 718 C C . GLY A 1 90 ? 11.297 -11.119 -16.103 1.00 95.69 90 GLY A C 1
ATOM 719 O O . GLY A 1 90 ? 11.844 -12.122 -16.560 1.00 95.69 90 GLY A O 1
ATOM 720 N N . ILE A 1 91 ? 11.918 -9.936 -16.045 1.00 96.56 91 ILE A N 1
ATOM 721 C CA . ILE A 1 91 ? 13.273 -9.729 -16.567 1.00 96.56 91 ILE A CA 1
ATOM 722 C C . ILE A 1 91 ? 14.290 -10.532 -15.732 1.00 96.56 91 ILE A C 1
ATOM 724 O O . ILE A 1 91 ? 14.404 -10.326 -14.518 1.00 96.56 91 ILE A O 1
ATOM 728 N N . PRO A 1 92 ? 15.072 -11.438 -16.351 1.00 95.75 92 PRO A N 1
ATOM 729 C CA . PRO A 1 92 ? 16.101 -12.189 -15.641 1.00 95.75 92 PRO A CA 1
ATOM 730 C C . PRO A 1 92 ? 17.220 -11.279 -15.119 1.00 95.75 92 PRO A C 1
ATOM 732 O O . PRO A 1 92 ? 17.682 -10.382 -15.821 1.00 95.75 92 PRO A O 1
ATOM 735 N N . GLY A 1 93 ? 17.695 -11.545 -13.901 1.00 94.81 93 GLY A N 1
ATOM 736 C CA . GLY A 1 93 ? 18.824 -10.822 -13.301 1.00 94.81 93 GLY A CA 1
ATOM 737 C C . GLY A 1 93 ? 18.472 -9.492 -12.626 1.00 94.81 93 GLY A C 1
ATOM 738 O O . GLY A 1 93 ? 19.383 -8.792 -12.196 1.00 94.81 93 GLY A O 1
ATOM 739 N N . VAL A 1 94 ? 17.184 -9.149 -12.507 1.00 95.62 94 VAL A N 1
ATOM 740 C CA . VAL A 1 94 ? 16.728 -7.975 -11.745 1.00 95.62 94 VAL A CA 1
ATOM 741 C C . VAL A 1 94 ? 17.017 -8.158 -10.256 1.00 95.62 94 VAL A C 1
ATOM 743 O O . VAL A 1 94 ? 16.755 -9.220 -9.679 1.00 95.62 94 VAL A O 1
ATOM 746 N N . THR A 1 95 ? 17.531 -7.112 -9.615 1.00 96.00 95 THR A N 1
ATOM 747 C CA . THR A 1 95 ? 17.814 -7.122 -8.181 1.00 96.00 95 THR A CA 1
ATOM 748 C C . THR A 1 95 ? 16.535 -7.200 -7.348 1.00 96.00 95 THR A C 1
ATOM 750 O O . THR A 1 95 ? 15.445 -6.795 -7.757 1.00 96.00 95 THR A O 1
ATOM 753 N N . ALA A 1 96 ? 16.667 -7.706 -6.120 1.00 95.88 96 ALA A N 1
ATOM 754 C CA . ALA A 1 96 ? 15.555 -7.862 -5.183 1.00 95.88 96 ALA A CA 1
ATOM 755 C C . ALA A 1 96 ? 14.748 -6.562 -4.977 1.00 95.88 96 ALA A C 1
ATOM 757 O O . ALA A 1 96 ? 13.523 -6.606 -4.885 1.00 95.88 96 ALA A O 1
ATOM 758 N N . TYR A 1 97 ? 15.420 -5.403 -4.984 1.00 96.19 97 TYR A N 1
ATOM 759 C CA . TYR A 1 97 ? 14.776 -4.093 -4.881 1.00 96.19 97 TYR A CA 1
ATOM 760 C C . TYR A 1 97 ? 13.781 -3.840 -6.022 1.00 96.19 97 TYR A C 1
ATOM 762 O O . TYR A 1 97 ? 12.592 -3.668 -5.763 1.00 96.19 97 TYR A O 1
ATOM 770 N N . TYR A 1 98 ? 14.243 -3.849 -7.278 1.00 96.12 98 TYR A N 1
ATOM 771 C CA . TYR A 1 98 ? 13.387 -3.533 -8.426 1.00 96.12 98 TYR A CA 1
ATOM 772 C C . TYR A 1 98 ? 12.338 -4.613 -8.678 1.00 96.12 98 TYR A C 1
ATOM 774 O O . TYR A 1 98 ? 11.231 -4.299 -9.116 1.00 96.12 98 TYR A O 1
ATOM 782 N N . LYS A 1 99 ? 12.649 -5.873 -8.353 1.00 96.44 99 LYS A N 1
ATOM 783 C CA . LYS A 1 99 ? 11.677 -6.967 -8.402 1.00 96.44 99 LYS A CA 1
ATOM 784 C C . LYS A 1 99 ? 10.533 -6.728 -7.414 1.00 96.44 99 LYS A C 1
ATOM 786 O O . LYS A 1 99 ? 9.371 -6.771 -7.810 1.00 96.44 99 LYS A O 1
ATOM 791 N N . SER A 1 100 ? 10.860 -6.412 -6.159 1.00 96.94 100 SER A N 1
ATOM 792 C CA . SER A 1 100 ? 9.872 -6.088 -5.126 1.00 96.94 100 SER A CA 1
ATOM 793 C C . SER A 1 100 ? 9.062 -4.838 -5.478 1.00 96.94 100 SER A C 1
ATOM 795 O O . SER A 1 100 ? 7.838 -4.869 -5.378 1.00 96.94 100 SER A O 1
ATOM 797 N N . ASP A 1 101 ? 9.706 -3.755 -5.927 1.00 97.19 101 ASP A N 1
ATOM 798 C CA . ASP A 1 101 ? 9.012 -2.519 -6.324 1.00 97.19 101 ASP A CA 1
ATOM 799 C C . ASP A 1 101 ? 8.032 -2.765 -7.483 1.00 97.19 101 ASP A C 1
ATOM 801 O 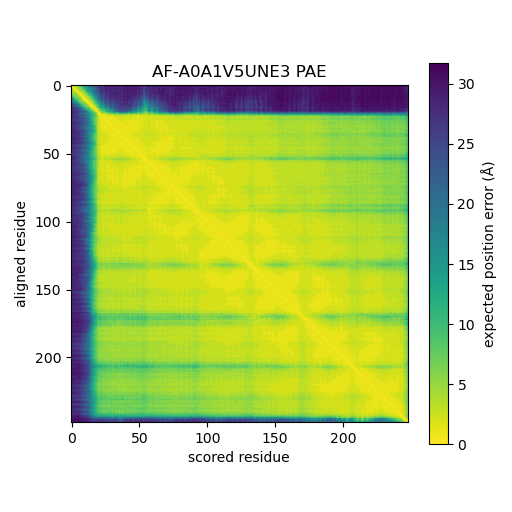O . ASP A 1 101 ? 6.866 -2.376 -7.421 1.00 97.19 101 ASP A O 1
ATOM 805 N N . SER A 1 102 ? 8.455 -3.516 -8.501 1.00 97.31 102 SER A N 1
ATOM 806 C CA . SER A 1 102 ? 7.597 -3.860 -9.641 1.00 97.31 102 SER A CA 1
ATOM 807 C C . SER A 1 102 ? 6.388 -4.707 -9.223 1.00 97.31 102 SER A C 1
ATOM 809 O O . SER A 1 102 ? 5.274 -4.470 -9.696 1.00 97.31 102 SER A O 1
ATOM 811 N N . PHE A 1 103 ? 6.554 -5.641 -8.278 1.00 98.56 103 PHE A N 1
ATOM 812 C CA . PHE A 1 103 ? 5.425 -6.378 -7.703 1.00 98.56 103 PHE A CA 1
ATOM 813 C C . PHE A 1 103 ? 4.482 -5.487 -6.881 1.00 98.56 103 PHE A C 1
ATOM 815 O O . PHE A 1 103 ? 3.266 -5.659 -6.979 1.00 98.56 103 PHE A O 1
ATOM 822 N N . LEU A 1 104 ? 4.993 -4.508 -6.123 1.00 98.44 104 LEU A N 1
ATOM 823 C CA . LEU A 1 104 ? 4.148 -3.534 -5.415 1.00 98.44 104 LEU A CA 1
ATOM 824 C C . LEU A 1 104 ? 3.297 -2.721 -6.399 1.00 98.44 104 LEU A C 1
ATOM 826 O O . LEU A 1 104 ? 2.101 -2.517 -6.174 1.00 98.44 104 LEU A O 1
ATOM 830 N N . TRP A 1 105 ? 3.883 -2.274 -7.509 1.00 98.25 105 TRP A N 1
ATOM 831 C CA . TRP A 1 105 ? 3.143 -1.562 -8.550 1.00 98.25 105 TRP A CA 1
ATOM 832 C C . TRP A 1 105 ? 2.127 -2.452 -9.264 1.00 98.25 105 TRP A C 1
ATOM 834 O O . TRP A 1 105 ? 1.003 -2.009 -9.519 1.00 98.25 105 TRP A O 1
ATOM 844 N N . LEU A 1 106 ? 2.466 -3.716 -9.525 1.00 98.38 106 LEU A N 1
ATOM 845 C CA . LEU A 1 106 ? 1.528 -4.695 -10.072 1.00 98.38 106 LEU A CA 1
ATOM 846 C C . LEU A 1 106 ? 0.335 -4.911 -9.128 1.00 98.38 106 LEU A C 1
ATOM 848 O O . LEU A 1 106 ? -0.813 -4.856 -9.570 1.00 98.38 106 LEU A O 1
ATOM 852 N N . ALA A 1 107 ? 0.588 -5.062 -7.827 1.00 98.56 107 ALA A N 1
ATOM 853 C CA . ALA A 1 107 ? -0.449 -5.241 -6.813 1.00 98.56 107 ALA A CA 1
ATOM 854 C C . ALA A 1 107 ? -1.387 -4.024 -6.708 1.00 98.56 107 ALA A C 1
ATOM 856 O O . ALA A 1 107 ? -2.611 -4.174 -6.644 1.00 98.56 107 ALA A O 1
ATOM 857 N N . ASN A 1 108 ? -0.840 -2.805 -6.766 1.00 98.19 108 ASN A N 1
ATOM 858 C CA . ASN A 1 108 ? -1.641 -1.576 -6.816 1.00 98.19 108 ASN A CA 1
ATOM 859 C C . ASN A 1 108 ? -2.466 -1.467 -8.107 1.00 98.19 108 ASN A C 1
ATOM 861 O O . ASN A 1 108 ? -3.622 -1.046 -8.072 1.00 98.19 108 ASN A O 1
ATOM 865 N N . THR A 1 109 ? -1.903 -1.881 -9.243 1.00 98.25 109 THR A N 1
ATOM 866 C CA . THR A 1 109 ? -2.598 -1.872 -10.540 1.00 98.25 109 THR A CA 1
ATOM 867 C C . THR A 1 109 ? -3.759 -2.870 -10.564 1.00 98.25 109 THR A C 1
ATOM 869 O O . THR A 1 109 ? -4.831 -2.562 -11.089 1.00 98.25 109 THR A O 1
ATOM 872 N N . TYR A 1 110 ? -3.591 -4.043 -9.948 1.00 98.56 110 TYR A N 1
ATOM 873 C CA . TYR A 1 110 ? -4.682 -4.997 -9.750 1.00 98.56 110 TYR A CA 1
ATOM 874 C C . TYR A 1 110 ? -5.740 -4.481 -8.773 1.00 98.56 110 TYR A C 1
ATOM 876 O O . TYR A 1 110 ? -6.936 -4.579 -9.055 1.00 98.56 110 TYR A O 1
ATOM 884 N N . SER A 1 111 ? -5.317 -3.838 -7.683 1.00 98.06 111 SER A N 1
ATOM 885 C CA . SER A 1 111 ? -6.226 -3.199 -6.726 1.00 98.06 111 SER A CA 1
ATOM 886 C C . SER A 1 111 ? -7.091 -2.121 -7.390 1.00 98.06 111 SER A C 1
ATOM 888 O O . SER A 1 111 ? -8.297 -2.065 -7.160 1.00 98.06 111 SER A O 1
ATOM 890 N N . ALA A 1 112 ? -6.517 -1.310 -8.283 1.00 97.56 112 ALA A N 1
ATOM 891 C CA . ALA A 1 112 ? -7.265 -0.305 -9.041 1.00 97.56 112 ALA A CA 1
ATOM 892 C C . ALA A 1 112 ? -8.319 -0.924 -9.984 1.00 97.56 112 ALA A C 1
ATOM 894 O O . ALA A 1 112 ? -9.373 -0.335 -10.212 1.00 97.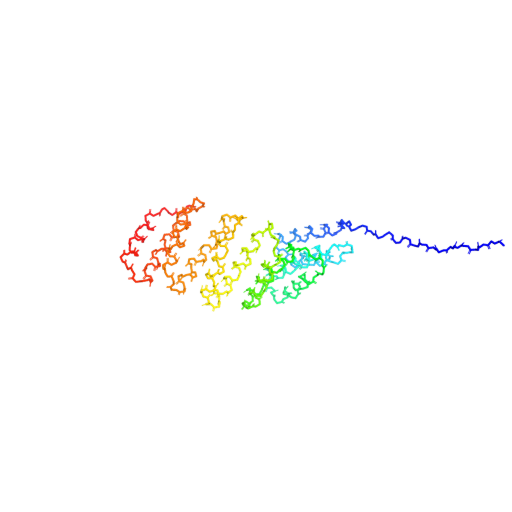56 112 ALA A O 1
ATOM 895 N N . GLN A 1 113 ? -8.081 -2.148 -10.467 1.00 97.75 113 GLN A N 1
ATOM 896 C CA . GLN A 1 113 ? -9.046 -2.942 -11.242 1.00 97.75 113 GLN A CA 1
ATOM 897 C C . GLN A 1 113 ? -10.044 -3.722 -10.379 1.00 97.75 113 GLN A C 1
ATOM 899 O O . GLN A 1 113 ? -10.876 -4.444 -10.924 1.00 97.75 113 GLN A O 1
ATOM 904 N N . LYS A 1 114 ? -9.962 -3.614 -9.047 1.00 97.56 114 LYS A N 1
ATOM 905 C CA . LYS A 1 114 ? -10.724 -4.436 -8.093 1.00 97.56 114 LYS A CA 1
ATOM 906 C C . LYS A 1 114 ? -10.462 -5.944 -8.225 1.00 97.56 114 LYS A C 1
ATOM 908 O O . LYS A 1 114 ? -11.274 -6.762 -7.800 1.00 97.56 114 LYS A O 1
ATOM 913 N N . LYS A 1 115 ? -9.314 -6.308 -8.800 1.00 98.44 115 LYS A N 1
ATOM 914 C CA . LYS A 1 115 ? -8.813 -7.680 -8.931 1.00 98.44 115 LYS A CA 1
ATOM 915 C C . LYS A 1 115 ? -8.055 -8.055 -7.664 1.00 98.44 115 LYS A C 1
ATOM 917 O O . LYS A 1 115 ? -6.831 -7.992 -7.599 1.00 98.44 115 LYS A O 1
ATOM 922 N N . TRP A 1 116 ? -8.815 -8.290 -6.598 1.00 98.38 116 TRP A N 1
ATOM 923 C CA . TRP A 1 116 ? -8.274 -8.384 -5.243 1.00 98.38 116 TRP A CA 1
ATOM 924 C C . TRP A 1 116 ? -7.404 -9.622 -5.022 1.00 98.38 116 TRP A C 1
ATOM 926 O O . TRP A 1 116 ? -6.431 -9.539 -4.281 1.00 98.38 116 TRP A O 1
ATOM 936 N N . ASP A 1 117 ? -7.725 -10.746 -5.662 1.00 98.50 117 ASP A N 1
ATOM 937 C CA . ASP A 1 117 ? -6.948 -11.981 -5.521 1.00 98.50 117 ASP A CA 1
ATOM 938 C C . ASP A 1 117 ? -5.589 -11.870 -6.217 1.00 98.50 117 ASP A C 1
ATOM 940 O O . ASP A 1 117 ? -4.559 -12.176 -5.620 1.00 98.50 117 ASP A O 1
ATOM 944 N N . GLU A 1 118 ? -5.552 -11.304 -7.422 1.00 98.56 118 GLU A N 1
ATOM 945 C CA . GLU A 1 118 ? -4.302 -11.023 -8.128 1.00 98.56 118 GLU A CA 1
ATOM 946 C C . GLU A 1 118 ? -3.478 -9.932 -7.424 1.00 98.56 118 GLU A C 1
ATOM 948 O O . GLU A 1 118 ? -2.246 -9.978 -7.420 1.00 98.56 118 GLU A O 1
ATOM 953 N N . ALA A 1 119 ? -4.140 -8.959 -6.786 1.00 98.62 119 ALA A N 1
ATOM 954 C CA . ALA A 1 119 ? -3.466 -7.968 -5.951 1.00 98.62 119 ALA A CA 1
ATOM 955 C C . ALA A 1 119 ? -2.796 -8.613 -4.728 1.00 98.62 119 ALA A C 1
ATOM 957 O O . ALA A 1 119 ? -1.657 -8.270 -4.413 1.00 98.62 119 ALA A O 1
ATOM 958 N N . LEU A 1 120 ? -3.474 -9.556 -4.066 1.00 98.75 120 LEU A N 1
ATOM 959 C CA . LEU A 1 120 ? -2.931 -10.311 -2.934 1.00 98.75 120 LEU A CA 1
ATOM 960 C C . LEU A 1 120 ? -1.742 -11.179 -3.350 1.00 98.75 120 LEU A C 1
ATOM 962 O O . LEU A 1 120 ? -0.724 -11.190 -2.658 1.00 98.75 120 LEU A O 1
ATOM 966 N N . GLU A 1 121 ? -1.837 -11.860 -4.492 1.00 98.62 121 GLU A N 1
ATOM 967 C CA . GLU A 1 121 ? -0.735 -12.657 -5.033 1.00 98.62 121 GLU A CA 1
ATOM 968 C C . GLU A 1 121 ? 0.492 -11.779 -5.319 1.00 98.62 121 GLU A C 1
ATOM 970 O O . GLU A 1 121 ? 1.590 -12.058 -4.829 1.00 98.62 121 GLU A O 1
ATOM 975 N N . ALA A 1 122 ? 0.305 -10.669 -6.039 1.00 98.62 122 ALA A N 1
ATOM 976 C CA . ALA A 1 122 ? 1.385 -9.736 -6.346 1.00 98.62 122 ALA A CA 1
ATOM 977 C C . ALA A 1 122 ? 1.983 -9.096 -5.078 1.00 98.62 122 ALA A C 1
ATOM 979 O O . ALA A 1 122 ? 3.203 -8.965 -4.975 1.00 98.62 122 ALA A O 1
ATOM 980 N N . ALA A 1 123 ? 1.163 -8.753 -4.079 1.00 98.69 123 ALA A N 1
ATOM 981 C CA . ALA A 1 123 ? 1.646 -8.243 -2.797 1.00 98.69 123 ALA A CA 1
ATOM 982 C C . ALA A 1 123 ? 2.461 -9.300 -2.027 1.00 98.69 123 ALA A C 1
ATOM 984 O O . ALA A 1 123 ? 3.505 -8.978 -1.459 1.00 98.69 123 ALA A O 1
ATOM 985 N N . GLY A 1 124 ? 2.054 -10.573 -2.060 1.00 98.56 124 GLY A N 1
ATOM 986 C CA . GLY A 1 124 ? 2.834 -11.680 -1.500 1.00 98.56 124 GLY A CA 1
ATOM 987 C C . GLY A 1 124 ? 4.203 -11.838 -2.172 1.00 98.56 124 GLY A C 1
ATOM 988 O O . GLY A 1 124 ? 5.220 -11.975 -1.489 1.00 98.56 124 G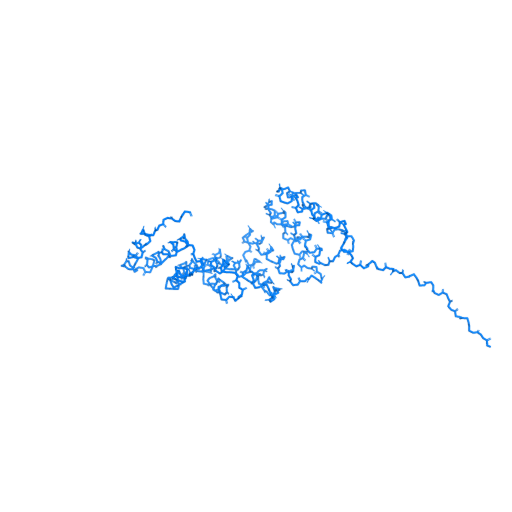LY A O 1
ATOM 989 N N . GLN A 1 125 ? 4.253 -11.732 -3.504 1.00 98.38 125 GLN A N 1
ATOM 990 C CA . GLN A 1 125 ? 5.511 -11.749 -4.260 1.00 98.38 125 GLN A CA 1
ATOM 991 C C . GLN A 1 125 ? 6.404 -10.542 -3.928 1.00 98.38 125 GLN A C 1
ATOM 993 O O . GLN A 1 125 ? 7.618 -10.700 -3.768 1.00 98.38 125 GLN A O 1
ATOM 998 N N . ALA A 1 126 ? 5.826 -9.348 -3.752 1.00 98.19 126 ALA A N 1
ATOM 999 C CA . ALA A 1 126 ? 6.559 -8.174 -3.277 1.00 98.19 126 ALA A CA 1
ATOM 1000 C C . ALA A 1 126 ? 7.162 -8.414 -1.885 1.00 98.19 126 ALA A C 1
ATOM 1002 O O . ALA A 1 126 ? 8.355 -8.211 -1.678 1.00 98.19 126 ALA A O 1
ATOM 1003 N N . PHE A 1 127 ? 6.370 -8.925 -0.937 1.00 97.81 127 PHE A N 1
ATOM 1004 C CA . PHE A 1 127 ? 6.847 -9.224 0.414 1.00 97.81 127 PHE A CA 1
ATOM 1005 C C . PHE A 1 127 ? 8.009 -10.229 0.417 1.00 97.81 127 PHE A C 1
ATOM 1007 O O . PHE A 1 127 ? 9.002 -10.024 1.121 1.00 97.81 127 PHE A O 1
ATOM 1014 N N . GLY A 1 128 ? 7.896 -11.302 -0.375 1.00 96.94 128 GLY A N 1
ATOM 1015 C CA . GLY A 1 128 ? 8.910 -12.356 -0.464 1.00 96.94 128 GLY A CA 1
ATOM 1016 C C . GLY A 1 128 ? 10.192 -11.936 -1.187 1.00 96.94 128 GLY A C 1
ATOM 1017 O O . GLY A 1 128 ? 11.259 -12.467 -0.889 1.00 96.94 128 GLY A O 1
ATOM 1018 N N . SER A 1 129 ? 10.110 -10.972 -2.107 1.00 95.50 129 SER A N 1
ATOM 1019 C CA . SER A 1 129 ? 11.270 -10.452 -2.846 1.00 95.50 129 SER A CA 1
ATOM 1020 C C . SER A 1 129 ? 11.919 -9.223 -2.204 1.00 95.50 129 SER A C 1
ATOM 1022 O O . SER A 1 129 ? 13.027 -8.859 -2.594 1.00 95.50 129 SER A O 1
ATOM 1024 N N . ALA A 1 130 ? 11.275 -8.598 -1.215 1.00 95.06 130 ALA A N 1
ATOM 1025 C CA . ALA A 1 130 ? 11.783 -7.404 -0.552 1.00 95.06 130 ALA A CA 1
ATOM 1026 C C . ALA A 1 130 ? 13.146 -7.647 0.135 1.00 95.06 130 ALA A C 1
ATOM 1028 O O . ALA A 1 130 ? 13.258 -8.546 0.982 1.00 95.06 130 ALA A O 1
ATOM 1029 N N . PRO A 1 131 ? 14.173 -6.816 -0.144 1.00 93.50 131 PRO A N 1
ATOM 1030 C CA . PRO A 1 131 ? 15.455 -6.892 0.549 1.00 93.50 131 PRO A CA 1
ATOM 1031 C C . PRO A 1 131 ? 15.292 -6.762 2.067 1.00 93.50 131 PRO A C 1
ATOM 1033 O O . PRO A 1 131 ? 14.547 -5.909 2.551 1.00 93.50 131 PRO A O 1
ATOM 1036 N N . ALA A 1 132 ? 16.043 -7.552 2.840 1.00 90.62 132 ALA A N 1
ATOM 1037 C CA . ALA A 1 132 ? 16.015 -7.482 4.307 1.00 90.62 132 ALA A CA 1
ATOM 1038 C C . ALA A 1 132 ? 16.416 -6.097 4.851 1.00 90.62 132 ALA A C 1
ATOM 1040 O O . ALA A 1 132 ? 15.971 -5.696 5.924 1.00 90.62 132 ALA A O 1
ATOM 1041 N N . THR A 1 133 ? 17.224 -5.354 4.091 1.00 91.06 133 THR A N 1
ATOM 1042 C CA . THR A 1 133 ? 17.651 -3.983 4.397 1.00 91.06 133 THR A CA 1
ATOM 1043 C C . THR A 1 133 ? 16.559 -2.935 4.170 1.00 91.06 133 THR A C 1
ATOM 1045 O O . THR A 1 133 ? 16.728 -1.794 4.591 1.00 91.06 133 THR A O 1
ATOM 1048 N N . LEU A 1 134 ? 15.440 -3.297 3.531 1.00 91.12 134 LEU A N 1
ATOM 1049 C CA . LEU A 1 134 ? 14.344 -2.391 3.176 1.00 91.12 134 LEU A CA 1
ATOM 1050 C C . LEU A 1 134 ? 12.992 -2.904 3.706 1.00 91.12 134 LEU A C 1
ATOM 1052 O O . LEU A 1 134 ? 12.083 -3.213 2.929 1.00 91.12 134 LEU A O 1
ATOM 1056 N N . PRO A 1 135 ? 12.803 -2.955 5.038 1.00 92.62 135 PRO A N 1
ATOM 1057 C CA . PRO A 1 135 ? 11.568 -3.458 5.646 1.00 92.62 135 PRO A CA 1
ATOM 1058 C C . PRO A 1 135 ? 10.324 -2.628 5.278 1.00 92.62 135 PRO A C 1
ATOM 1060 O O . PRO A 1 135 ? 9.210 -3.148 5.304 1.00 92.62 135 PRO A O 1
ATOM 1063 N N . GLY A 1 136 ? 10.489 -1.371 4.846 1.00 94.06 136 GLY A N 1
ATOM 1064 C CA . GLY A 1 136 ? 9.388 -0.538 4.345 1.00 94.06 136 GLY A CA 1
ATOM 1065 C C . GLY A 1 136 ? 8.678 -1.111 3.107 1.00 94.06 136 GLY A C 1
ATOM 1066 O O . GLY A 1 136 ? 7.477 -0.894 2.933 1.00 94.06 136 GLY A O 1
ATOM 1067 N N . MET A 1 137 ? 9.367 -1.905 2.278 1.00 95.50 137 MET A N 1
ATOM 1068 C CA . MET A 1 137 ? 8.730 -2.611 1.156 1.00 95.50 137 MET A CA 1
ATOM 1069 C C . MET A 1 137 ? 7.801 -3.723 1.644 1.00 95.50 137 MET A C 1
ATOM 1071 O O . MET A 1 137 ? 6.693 -3.869 1.130 1.00 95.50 137 MET A O 1
ATOM 1075 N N . LYS A 1 138 ? 8.205 -4.448 2.694 1.00 96.81 138 LYS A N 1
ATOM 1076 C CA . LYS A 1 138 ? 7.362 -5.461 3.342 1.00 96.81 138 LYS A CA 1
ATOM 1077 C C . LYS A 1 138 ? 6.126 -4.834 3.975 1.00 96.81 138 LYS A C 1
ATOM 1079 O O . LYS A 1 138 ? 5.030 -5.357 3.806 1.00 96.81 138 LYS A O 1
ATOM 1084 N N . VAL A 1 139 ? 6.282 -3.682 4.628 1.00 96.81 139 VAL A N 1
ATOM 1085 C CA . VAL A 1 139 ? 5.141 -2.909 5.140 1.00 96.81 139 VAL A CA 1
ATOM 1086 C C . VAL A 1 139 ? 4.211 -2.490 4.006 1.00 96.81 139 VAL A C 1
ATOM 1088 O O . VAL A 1 139 ? 3.007 -2.688 4.111 1.00 96.81 139 VAL A O 1
ATOM 1091 N N . SER A 1 140 ? 4.747 -1.975 2.899 1.00 97.00 140 SER A N 1
ATOM 1092 C CA . SER A 1 140 ? 3.937 -1.570 1.743 1.00 97.00 140 SER A CA 1
ATOM 1093 C C . SER A 1 140 ? 3.140 -2.741 1.160 1.00 97.00 140 SER A C 1
ATOM 1095 O O . SER A 1 140 ? 1.948 -2.591 0.899 1.00 97.00 140 SER A O 1
ATOM 1097 N N . ALA A 1 141 ? 3.760 -3.916 1.030 1.00 98.19 141 ALA A N 1
ATOM 1098 C CA . ALA A 1 141 ? 3.084 -5.136 0.599 1.00 98.19 141 ALA A CA 1
ATOM 1099 C C . ALA A 1 141 ? 1.949 -5.532 1.558 1.00 98.19 141 ALA A C 1
ATOM 1101 O O . ALA A 1 141 ? 0.824 -5.756 1.122 1.00 98.19 141 ALA A O 1
ATOM 1102 N N . LEU A 1 142 ? 2.214 -5.543 2.868 1.00 98.44 142 LEU A N 1
ATOM 1103 C CA . LEU A 1 142 ? 1.217 -5.874 3.889 1.00 98.44 142 LEU A CA 1
ATOM 1104 C C . LEU A 1 142 ? 0.053 -4.874 3.932 1.00 98.44 142 LEU A C 1
ATOM 1106 O O . LEU A 1 142 ? -1.093 -5.282 4.108 1.00 98.44 142 LEU A O 1
ATOM 1110 N N . LEU A 1 143 ? 0.316 -3.580 3.723 1.00 98.12 143 LEU A N 1
ATOM 1111 C CA . LEU A 1 143 ? -0.730 -2.562 3.609 1.00 98.12 143 LEU A CA 1
ATOM 1112 C C . LEU A 1 143 ? -1.628 -2.808 2.387 1.00 98.12 143 LEU A C 1
ATOM 1114 O O . LEU A 1 143 ? -2.846 -2.676 2.495 1.00 98.12 143 LEU A O 1
ATOM 1118 N N . ILE A 1 144 ? -1.048 -3.171 1.237 1.00 98.38 144 ILE A N 1
ATOM 1119 C CA . ILE A 1 144 ? -1.819 -3.512 0.031 1.00 98.38 144 ILE A CA 1
ATOM 1120 C C . ILE A 1 144 ? -2.665 -4.763 0.283 1.00 98.38 144 ILE A C 1
ATOM 1122 O O . ILE A 1 144 ? -3.858 -4.749 -0.018 1.00 98.38 144 ILE A O 1
ATOM 1126 N N . SER A 1 145 ? -2.093 -5.802 0.899 1.00 98.75 145 SER A N 1
ATOM 1127 C CA . SER A 1 145 ? -2.835 -7.014 1.259 1.00 98.75 145 SER A CA 1
ATOM 1128 C C . SER A 1 145 ? -3.990 -6.722 2.213 1.00 98.75 145 SER A C 1
ATOM 1130 O O . SER A 1 145 ? -5.112 -7.163 1.971 1.00 98.75 145 SER A O 1
ATOM 1132 N N . GLY A 1 146 ? -3.748 -5.923 3.257 1.00 98.44 146 GLY A N 1
ATOM 1133 C CA . GLY A 1 146 ? -4.787 -5.504 4.195 1.00 98.44 146 GLY A CA 1
ATOM 1134 C C . GLY A 1 146 ? -5.924 -4.759 3.494 1.00 98.44 146 GLY A C 1
ATOM 1135 O O . GLY A 1 146 ? -7.093 -5.094 3.684 1.00 98.44 146 GLY A O 1
ATOM 1136 N N . ASN A 1 147 ? -5.583 -3.826 2.596 1.00 98.38 147 ASN A N 1
ATOM 1137 C CA . ASN A 1 147 ? -6.571 -3.090 1.807 1.00 98.38 147 ASN A CA 1
ATOM 1138 C C . ASN A 1 147 ? -7.395 -4.039 0.925 1.00 98.38 147 ASN A C 1
ATOM 1140 O O . ASN A 1 147 ? -8.618 -3.929 0.888 1.00 98.38 147 ASN A O 1
ATOM 1144 N N . ALA A 1 148 ? -6.746 -4.983 0.238 1.00 98.56 148 ALA A N 1
ATOM 1145 C CA . ALA A 1 148 ? -7.423 -5.952 -0.619 1.00 98.56 148 ALA A CA 1
ATOM 1146 C C . ALA A 1 148 ? -8.379 -6.852 0.183 1.00 98.56 148 ALA A C 1
ATOM 1148 O O . ALA A 1 148 ? -9.535 -7.015 -0.209 1.00 98.56 148 ALA A O 1
ATOM 1149 N N . PHE A 1 149 ? -7.955 -7.370 1.342 1.00 98.75 149 PHE A N 1
ATOM 1150 C CA . PHE A 1 149 ? -8.831 -8.145 2.225 1.00 98.75 149 PHE A CA 1
ATOM 1151 C C . PHE A 1 149 ? -10.019 -7.328 2.735 1.00 98.75 149 PHE A C 1
ATOM 1153 O O . PHE A 1 149 ? -11.149 -7.819 2.700 1.00 98.75 149 PHE A O 1
ATOM 1160 N N . ARG A 1 150 ? -9.808 -6.063 3.119 1.00 98.25 150 ARG A N 1
ATOM 1161 C CA . ARG A 1 150 ? -10.902 -5.180 3.544 1.00 98.25 150 ARG A CA 1
ATOM 1162 C C . ARG A 1 150 ? -11.903 -4.928 2.419 1.00 98.25 150 ARG A C 1
ATOM 1164 O O . ARG A 1 150 ? -13.107 -4.995 2.644 1.00 98.25 150 ARG A O 1
ATOM 1171 N N . MET A 1 151 ? -11.431 -4.721 1.188 1.00 97.75 151 MET A N 1
ATOM 1172 C CA . MET A 1 151 ? -12.309 -4.583 0.018 1.00 97.75 151 MET A CA 1
ATOM 1173 C C . MET A 1 151 ? -13.103 -5.863 -0.282 1.00 97.75 151 MET A C 1
ATOM 1175 O O . MET A 1 151 ? -14.229 -5.784 -0.774 1.00 97.75 151 MET A O 1
ATOM 1179 N N . LYS A 1 152 ? -12.560 -7.035 0.068 1.00 97.94 152 LYS A N 1
ATOM 1180 C CA . LYS A 1 152 ? -13.271 -8.325 0.057 1.00 97.94 152 LYS A CA 1
ATOM 1181 C C . LYS A 1 152 ? -14.172 -8.546 1.283 1.00 97.94 152 LYS A C 1
ATOM 1183 O O . LYS A 1 152 ? -14.825 -9.583 1.352 1.00 97.94 152 LYS A O 1
ATOM 1188 N N . LYS A 1 153 ? -14.230 -7.595 2.224 1.00 97.75 153 LYS A N 1
ATOM 1189 C CA . LYS A 1 153 ? -14.913 -7.688 3.530 1.00 97.75 153 LYS A CA 1
ATOM 1190 C C . LYS A 1 153 ? -14.384 -8.805 4.440 1.00 97.75 153 LYS A C 1
ATOM 1192 O O . LYS A 1 153 ? -15.061 -9.219 5.376 1.00 97.75 153 LYS A O 1
ATOM 1197 N N . ASP A 1 154 ? -13.167 -9.281 4.188 1.00 98.38 154 ASP A N 1
ATOM 1198 C CA . ASP A 1 154 ? -12.463 -10.216 5.068 1.00 98.38 154 ASP A CA 1
ATOM 1199 C C . ASP A 1 154 ? -11.679 -9.420 6.122 1.00 98.38 154 ASP A C 1
ATOM 1201 O O . ASP A 1 154 ? -10.454 -9.287 6.077 1.00 98.38 154 ASP A O 1
ATOM 1205 N N . PHE A 1 155 ? -12.422 -8.799 7.041 1.00 98.50 155 PHE A N 1
ATOM 1206 C CA . PHE A 1 155 ? -11.882 -7.827 7.995 1.00 98.50 155 PHE A CA 1
ATOM 1207 C C . PHE A 1 155 ? -10.856 -8.434 8.957 1.00 98.50 155 PHE A C 1
ATOM 1209 O O . PHE A 1 155 ? -9.901 -7.761 9.339 1.00 98.50 155 PHE A O 1
ATOM 1216 N N . ARG A 1 156 ? -10.986 -9.726 9.282 1.00 98.56 156 ARG A N 1
ATOM 1217 C CA . ARG A 1 156 ? -10.008 -10.440 10.114 1.00 98.56 156 ARG A CA 1
ATOM 1218 C C . ARG A 1 156 ? -8.666 -10.594 9.410 1.00 98.56 156 ARG A C 1
ATOM 1220 O O . ARG A 1 156 ? -7.642 -10.222 9.975 1.00 98.56 156 ARG A O 1
ATOM 1227 N N . LYS A 1 157 ? -8.651 -11.040 8.148 1.00 98.56 157 LYS A N 1
ATOM 1228 C CA . LYS A 1 157 ? -7.394 -11.113 7.380 1.00 98.56 157 LYS A CA 1
ATOM 1229 C C . LYS A 1 157 ? -6.809 -9.736 7.075 1.00 98.56 157 LYS A C 1
ATOM 1231 O O . LYS A 1 157 ? -5.584 -9.587 6.999 1.00 98.56 157 LYS A O 1
ATOM 1236 N N . ALA A 1 158 ? -7.663 -8.723 6.922 1.00 98.69 158 ALA A N 1
ATOM 1237 C CA . ALA A 1 158 ? -7.215 -7.340 6.819 1.00 98.69 158 ALA A CA 1
ATOM 1238 C C . ALA A 1 158 ? -6.469 -6.917 8.094 1.00 98.69 158 ALA A C 1
ATOM 1240 O O . ALA A 1 158 ? -5.313 -6.494 8.014 1.00 98.69 158 ALA A O 1
ATOM 1241 N N . ALA A 1 159 ? -7.078 -7.133 9.265 1.00 98.56 159 ALA A N 1
ATOM 1242 C CA . ALA A 1 159 ? -6.461 -6.876 10.561 1.00 98.56 159 ALA A CA 1
ATOM 1243 C C . ALA A 1 159 ? -5.146 -7.656 10.741 1.00 98.56 159 ALA A C 1
ATOM 1245 O O . ALA A 1 159 ? -4.143 -7.075 11.145 1.00 98.56 159 ALA A O 1
ATOM 1246 N N . ASP A 1 160 ? -5.091 -8.933 10.355 1.00 98.44 160 ASP A N 1
ATOM 1247 C CA . ASP A 1 160 ? -3.856 -9.727 10.402 1.00 98.44 160 ASP A CA 1
ATOM 1248 C C . ASP A 1 160 ? -2.725 -9.111 9.571 1.00 98.44 160 ASP A C 1
ATOM 1250 O O . ASP A 1 160 ? -1.580 -9.045 10.026 1.00 98.44 160 ASP A O 1
ATOM 1254 N N . SER A 1 161 ? -3.041 -8.629 8.368 1.00 98.50 161 SER A N 1
ATOM 1255 C CA . SER A 1 161 ? -2.063 -8.003 7.474 1.00 98.50 161 SER A CA 1
ATOM 1256 C C . SER A 1 161 ? -1.538 -6.687 8.056 1.00 98.50 161 SER A C 1
ATOM 1258 O O . SER A 1 161 ? -0.326 -6.462 8.102 1.00 98.50 161 SER A O 1
ATOM 1260 N N . TYR A 1 162 ? -2.428 -5.828 8.565 1.00 98.44 162 TYR A N 1
ATOM 1261 C CA . TYR A 1 162 ? -2.023 -4.569 9.191 1.00 98.44 162 TYR A CA 1
ATOM 1262 C C . TYR A 1 162 ? -1.264 -4.789 10.504 1.00 98.44 162 TYR A C 1
ATOM 1264 O O . TYR A 1 162 ? -0.269 -4.108 10.748 1.00 98.44 162 TYR A O 1
ATOM 1272 N N . ARG A 1 163 ? -1.654 -5.776 11.319 1.00 97.88 163 ARG A N 1
ATOM 1273 C CA . ARG A 1 163 ? -0.929 -6.150 12.541 1.00 97.88 163 ARG A CA 1
ATOM 1274 C C . ARG A 1 163 ? 0.498 -6.584 12.223 1.00 97.88 163 ARG A C 1
ATOM 1276 O O . ARG A 1 163 ? 1.432 -6.093 12.850 1.00 97.88 163 ARG A O 1
ATOM 1283 N N . GLN A 1 164 ? 0.690 -7.434 11.213 1.00 97.44 164 GLN A N 1
ATOM 1284 C CA . GLN A 1 164 ? 2.035 -7.805 10.758 1.00 97.44 164 GLN A CA 1
ATOM 1285 C C . GLN A 1 164 ? 2.854 -6.577 10.336 1.00 97.44 164 GLN A C 1
ATOM 1287 O O . GLN A 1 164 ? 4.040 -6.500 10.647 1.00 97.44 164 GLN A O 1
ATOM 1292 N N . ALA A 1 165 ? 2.231 -5.587 9.687 1.00 96.69 165 ALA A N 1
ATOM 1293 C CA . ALA A 1 165 ? 2.918 -4.361 9.289 1.00 96.69 165 ALA A CA 1
ATOM 1294 C C . ALA A 1 165 ? 3.375 -3.520 10.495 1.00 96.69 165 ALA A C 1
ATOM 1296 O O . ALA A 1 165 ? 4.474 -2.968 10.469 1.00 96.69 165 ALA A O 1
ATOM 1297 N N . VAL A 1 166 ? 2.574 -3.451 11.564 1.00 95.12 166 VAL A N 1
ATOM 1298 C CA . VAL A 1 166 ? 2.927 -2.746 12.814 1.00 95.12 166 VAL A CA 1
ATOM 1299 C C . VAL A 1 166 ? 4.101 -3.422 13.536 1.00 95.12 166 VAL A C 1
ATOM 1301 O O . VAL A 1 166 ? 4.983 -2.737 14.071 1.00 95.12 166 VAL A O 1
ATOM 1304 N N . LEU A 1 167 ? 4.138 -4.757 13.511 1.00 94.75 167 LEU A N 1
ATOM 1305 C CA . LEU A 1 167 ? 5.158 -5.572 14.178 1.00 94.75 167 LEU A CA 1
ATOM 1306 C C . LEU A 1 167 ? 6.522 -5.562 13.473 1.00 94.75 167 LEU A C 1
ATOM 1308 O O . LEU A 1 167 ? 7.518 -5.934 14.087 1.00 94.75 167 LEU A O 1
ATOM 1312 N N . LEU A 1 168 ? 6.608 -5.115 12.215 1.00 93.69 168 LEU A N 1
ATOM 1313 C CA . LEU A 1 168 ? 7.894 -5.021 11.522 1.00 93.69 168 LEU A CA 1
ATOM 1314 C C . LEU A 1 168 ? 8.812 -3.990 12.196 1.00 93.69 168 LEU A C 1
ATOM 1316 O O . LEU A 1 168 ? 8.449 -2.834 12.419 1.00 93.69 168 LEU A O 1
ATOM 1320 N N . GLU A 1 169 ? 10.028 -4.410 12.530 1.00 91.88 169 GLU A N 1
ATOM 1321 C CA . GLU A 1 169 ? 11.043 -3.561 13.154 1.00 91.88 169 GLU A CA 1
ATOM 1322 C C . GLU A 1 169 ? 11.789 -2.696 12.129 1.00 91.88 169 GLU A C 1
ATOM 1324 O O . GLU A 1 169 ? 11.779 -2.974 10.929 1.00 91.88 169 GLU A O 1
ATOM 1329 N N . LYS A 1 170 ? 12.482 -1.654 12.612 1.00 89.31 170 LYS A N 1
ATOM 1330 C CA . LYS A 1 170 ? 13.334 -0.764 11.793 1.00 89.31 170 LYS A CA 1
ATOM 1331 C C . LYS A 1 170 ? 12.580 -0.082 10.641 1.00 89.31 170 LYS A C 1
ATOM 1333 O O . LYS A 1 170 ? 13.145 0.191 9.584 1.00 89.31 170 LYS A O 1
ATOM 1338 N N . VAL A 1 171 ? 11.295 0.188 10.854 1.00 88.62 171 VAL A N 1
ATOM 1339 C CA . VAL A 1 171 ? 10.415 0.904 9.923 1.00 88.62 171 VAL A CA 1
ATOM 1340 C C . VAL A 1 171 ? 10.125 2.293 10.502 1.00 88.62 171 VAL A C 1
ATOM 1342 O O . VAL A 1 171 ? 9.908 2.383 11.714 1.00 88.62 171 VAL A O 1
ATOM 1345 N N . PRO A 1 172 ? 10.078 3.354 9.671 1.00 85.56 172 PRO A N 1
ATOM 1346 C CA . PRO A 1 172 ? 9.671 4.685 10.112 1.00 85.56 172 PRO A CA 1
ATOM 1347 C C . PRO A 1 172 ? 8.319 4.678 10.852 1.00 85.56 172 PRO A C 1
ATOM 1349 O O . PRO A 1 172 ? 7.385 3.998 10.395 1.00 85.56 172 PRO A O 1
ATOM 1352 N N . PRO A 1 173 ? 8.179 5.425 11.965 1.00 85.44 173 PRO A N 1
ATOM 1353 C CA . PRO A 1 173 ? 6.941 5.475 12.744 1.00 85.44 173 PRO A CA 1
ATOM 1354 C C . PRO A 1 173 ? 5.704 5.847 11.917 1.00 85.44 173 PRO A C 1
ATOM 1356 O O . PRO A 1 173 ? 4.622 5.311 12.140 1.00 85.44 173 PRO A O 1
ATOM 1359 N N . GLU A 1 174 ? 5.853 6.680 10.887 1.00 85.19 174 GLU A N 1
ATOM 1360 C CA . GLU A 1 174 ? 4.761 7.127 10.018 1.00 85.19 174 GLU A CA 1
ATOM 1361 C C . GLU A 1 174 ? 4.096 5.956 9.278 1.00 85.19 174 GLU A C 1
ATOM 1363 O O . GLU A 1 174 ? 2.869 5.905 9.141 1.00 85.19 174 GLU A O 1
ATOM 1368 N N . MET A 1 175 ? 4.890 4.976 8.829 1.00 88.31 175 MET A N 1
ATOM 1369 C CA . MET A 1 175 ? 4.358 3.780 8.170 1.00 88.31 175 MET A CA 1
ATOM 1370 C C . MET A 1 175 ? 3.628 2.874 9.165 1.00 88.31 175 MET A C 1
ATOM 1372 O O . MET A 1 175 ? 2.572 2.329 8.833 1.00 88.31 175 MET A O 1
ATOM 1376 N N . LYS A 1 176 ? 4.147 2.749 10.394 1.00 87.81 176 LYS A N 1
ATOM 1377 C CA . LYS A 1 176 ? 3.480 1.997 11.465 1.00 87.81 176 LYS A CA 1
ATOM 1378 C C . LYS A 1 176 ? 2.167 2.651 11.868 1.00 87.81 176 LYS A C 1
ATOM 1380 O O . LYS A 1 176 ? 1.161 1.961 11.980 1.00 87.81 176 LYS A O 1
ATOM 1385 N N . ASN A 1 177 ? 2.143 3.974 12.001 1.00 87.44 177 ASN A N 1
ATOM 1386 C CA . ASN A 1 177 ? 0.929 4.721 12.313 1.00 87.44 177 ASN A CA 1
ATOM 1387 C C . ASN A 1 177 ? -0.117 4.574 11.215 1.00 87.44 177 ASN A C 1
ATOM 1389 O O . ASN A 1 177 ? -1.291 4.379 11.522 1.00 87.44 177 ASN A O 1
ATOM 1393 N N . LYS A 1 178 ? 0.283 4.583 9.938 1.00 90.69 178 LYS A N 1
ATOM 1394 C CA . LYS A 1 178 ? -0.637 4.247 8.846 1.00 90.69 178 LYS A CA 1
ATOM 1395 C C . LYS A 1 178 ? -1.239 2.851 9.036 1.00 90.69 178 LYS A C 1
ATOM 1397 O O . LYS A 1 178 ? -2.457 2.728 9.000 1.00 90.69 178 LYS A O 1
ATOM 1402 N N . ALA A 1 179 ? -0.422 1.831 9.302 1.00 95.25 179 ALA A N 1
ATOM 1403 C CA . ALA A 1 179 ? -0.912 0.473 9.545 1.00 95.25 179 ALA A CA 1
ATOM 1404 C C . ALA A 1 179 ? -1.836 0.381 10.774 1.00 95.25 179 ALA A C 1
ATOM 1406 O O . ALA A 1 179 ? -2.899 -0.224 10.682 1.00 95.25 179 ALA A O 1
ATOM 1407 N N . ARG A 1 180 ? -1.494 1.037 11.892 1.00 95.50 180 ARG A N 1
ATOM 1408 C CA . ARG A 1 180 ? -2.324 1.082 13.109 1.00 95.50 180 ARG A CA 1
ATOM 1409 C C . ARG A 1 180 ? -3.706 1.672 12.845 1.00 95.50 180 ARG A C 1
ATOM 1411 O O . ARG A 1 180 ? -4.698 1.125 13.310 1.00 95.50 180 ARG A O 1
ATOM 1418 N N . LYS A 1 181 ? -3.792 2.760 12.074 1.00 95.81 181 LYS A N 1
ATOM 1419 C CA . LYS A 1 181 ? -5.078 3.384 11.715 1.00 95.81 181 LYS A CA 1
ATOM 1420 C C . LYS A 1 181 ? -5.987 2.412 10.962 1.00 95.81 181 LYS A C 1
ATOM 1422 O O . LYS A 1 181 ? -7.161 2.290 11.301 1.00 95.81 181 LYS A O 1
ATOM 1427 N N . GLU A 1 182 ? -5.448 1.719 9.961 1.00 97.56 182 GLU A N 1
ATOM 1428 C CA . GLU A 1 182 ? -6.219 0.739 9.186 1.00 97.56 182 GLU A CA 1
ATOM 1429 C C . GLU A 1 182 ? -6.543 -0.520 10.017 1.00 97.56 182 GLU A C 1
ATOM 1431 O O . GLU A 1 182 ? -7.602 -1.125 9.842 1.00 97.56 182 GLU A O 1
ATOM 1436 N N . LEU A 1 183 ? -5.675 -0.884 10.969 1.00 98.31 183 LEU A N 1
ATOM 1437 C CA . LEU A 1 183 ? -5.889 -1.982 11.913 1.00 98.31 183 LEU A CA 1
ATOM 1438 C C . LEU A 1 183 ? -7.071 -1.714 12.853 1.00 98.31 183 LEU A C 1
ATOM 1440 O O . LEU A 1 183 ? -7.939 -2.573 12.973 1.00 98.31 183 LEU A O 1
ATOM 1444 N N . VAL A 1 184 ? -7.151 -0.517 13.452 1.00 98.19 184 VAL A N 1
ATOM 1445 C CA . VAL A 1 184 ? -8.300 -0.101 14.285 1.00 98.19 184 VAL A CA 1
ATOM 1446 C C . VAL A 1 184 ? -9.605 -0.254 13.509 1.00 98.19 184 VAL A C 1
ATOM 1448 O O . VAL A 1 184 ? -10.559 -0.847 14.006 1.00 98.19 184 VAL A O 1
ATOM 1451 N N . GLN A 1 185 ? -9.637 0.248 12.272 1.00 97.62 185 GLN A N 1
ATOM 1452 C CA . GLN A 1 185 ? -10.819 0.155 11.414 1.00 97.62 185 GLN A CA 1
ATOM 1453 C C . GLN A 1 185 ? -11.172 -1.295 11.083 1.00 97.62 185 GLN A C 1
ATOM 1455 O O . GLN A 1 185 ? -12.339 -1.662 11.139 1.00 97.62 185 GLN A O 1
ATOM 1460 N N . SER A 1 186 ? -10.175 -2.129 10.794 1.00 98.38 186 SER A N 1
ATOM 1461 C CA . SER A 1 186 ? -10.402 -3.538 10.461 1.00 98.38 186 SER A CA 1
ATOM 1462 C C . SER A 1 186 ? -10.936 -4.329 11.654 1.00 98.38 186 SER A C 1
ATOM 1464 O O . SER A 1 186 ? -11.869 -5.108 11.490 1.00 98.38 186 SER A O 1
ATOM 1466 N N . TYR A 1 187 ? -10.412 -4.099 12.862 1.00 98.62 187 TYR A N 1
ATOM 1467 C CA . TYR A 1 187 ? -10.972 -4.700 14.075 1.00 98.62 187 TYR A CA 1
ATOM 1468 C C . TYR A 1 187 ? -12.400 -4.221 14.339 1.00 98.62 187 TYR A C 1
ATOM 1470 O O . TYR A 1 187 ? -13.271 -5.035 14.636 1.00 98.62 187 TYR A O 1
ATOM 1478 N N . TYR A 1 188 ? -12.671 -2.926 14.164 1.00 98.50 188 TYR A N 1
ATOM 1479 C CA . TYR A 1 188 ? -14.020 -2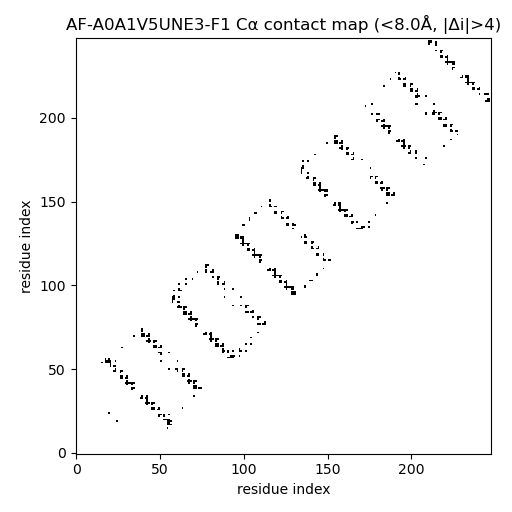.382 14.300 1.00 98.50 188 TYR A CA 1
ATOM 1480 C C . TYR A 1 188 ? -15.009 -3.043 13.324 1.00 98.50 188 TYR A C 1
ATOM 1482 O O . TYR A 1 188 ? -16.074 -3.501 13.735 1.00 98.50 188 TYR A O 1
ATOM 1490 N N . GLU A 1 189 ? -14.647 -3.150 12.043 1.00 98.12 189 GLU A N 1
ATOM 1491 C CA . GLU A 1 189 ? -15.477 -3.784 11.008 1.00 98.12 189 GLU A CA 1
ATOM 1492 C C . GLU A 1 189 ? -15.628 -5.302 11.212 1.00 98.12 189 GLU A C 1
ATOM 1494 O O . GLU A 1 189 ? -16.655 -5.875 10.851 1.00 98.12 189 GLU A O 1
ATOM 1499 N N . ALA A 1 190 ? -14.645 -5.953 11.840 1.00 98.06 190 ALA A N 1
ATOM 1500 C CA . ALA A 1 190 ? -14.717 -7.358 12.241 1.00 98.06 190 ALA A CA 1
ATOM 1501 C C . ALA A 1 190 ? -15.595 -7.607 13.486 1.00 98.06 190 ALA A C 1
ATOM 1503 O O . ALA A 1 190 ? -15.823 -8.766 13.839 1.00 98.06 190 ALA A O 1
ATOM 1504 N N . GLY A 1 191 ? -16.071 -6.554 14.165 1.00 97.94 191 GLY A N 1
ATOM 1505 C CA . GLY A 1 191 ? -16.767 -6.656 15.455 1.00 97.94 191 GLY A CA 1
ATOM 1506 C C . GLY A 1 191 ? -15.835 -6.927 16.644 1.00 97.94 191 GLY A C 1
ATOM 1507 O O . GLY A 1 191 ? -16.286 -7.242 17.742 1.00 97.94 191 GLY A O 1
ATOM 1508 N N . GLU A 1 192 ? -14.526 -6.803 16.442 1.00 98.44 192 GLU A N 1
ATOM 1509 C CA . GLU A 1 192 ? -13.469 -7.024 17.429 1.00 98.44 192 GLU A CA 1
ATOM 1510 C C . GLU A 1 192 ? -13.166 -5.722 18.186 1.00 98.44 192 GLU A C 1
ATOM 1512 O O . GLU A 1 192 ? -12.053 -5.196 18.194 1.00 98.44 192 GLU A O 1
ATOM 1517 N N . TYR A 1 193 ? -14.205 -5.161 18.808 1.00 98.38 193 TYR A N 1
ATOM 1518 C CA . TYR A 1 193 ? -14.149 -3.847 19.451 1.00 98.38 193 TYR A CA 1
ATOM 1519 C C . TYR A 1 193 ? -13.084 -3.713 20.554 1.00 98.38 193 TYR A C 1
ATOM 1521 O O . TYR A 1 193 ? -12.453 -2.656 20.602 1.00 98.38 193 TYR A O 1
ATOM 1529 N N . PRO A 1 194 ? -12.812 -4.726 21.407 1.00 98.31 194 PRO A N 1
ATOM 1530 C CA . PRO A 1 194 ? -11.727 -4.636 22.386 1.00 98.31 194 PRO A CA 1
ATOM 1531 C C . PRO A 1 194 ? -10.356 -4.407 21.732 1.00 98.31 194 PRO A C 1
ATOM 1533 O O . PRO A 1 194 ? -9.629 -3.502 22.139 1.00 98.31 194 PRO A O 1
ATOM 1536 N N . GLN A 1 195 ? -10.040 -5.147 20.664 1.00 98.38 195 GLN A N 1
ATOM 1537 C CA . GLN A 1 195 ? -8.795 -4.980 19.909 1.00 98.38 195 GLN A CA 1
ATOM 1538 C C . GLN A 1 195 ? -8.730 -3.620 19.194 1.00 98.38 195 GLN A C 1
ATOM 1540 O O . GLN A 1 195 ? -7.660 -3.010 19.101 1.00 98.38 195 GLN A O 1
ATOM 1545 N N . ALA A 1 196 ? -9.870 -3.113 18.706 1.00 98.38 196 ALA A N 1
ATOM 1546 C CA . ALA A 1 196 ? -9.956 -1.777 18.117 1.00 98.38 196 ALA A CA 1
ATOM 1547 C C . ALA A 1 196 ? -9.636 -0.680 19.149 1.00 98.38 196 ALA A C 1
ATOM 1549 O O . ALA A 1 196 ? -8.857 0.228 18.849 1.00 98.38 196 ALA A O 1
ATOM 1550 N N . VAL A 1 197 ? -10.180 -0.791 20.369 1.00 98.44 197 VAL A N 1
ATOM 1551 C CA . VAL A 1 197 ? -9.889 0.120 21.489 1.00 98.44 197 VAL A CA 1
ATOM 1552 C C . VAL A 1 197 ? -8.415 0.060 21.876 1.00 98.44 197 VAL A C 1
ATOM 1554 O O . VAL A 1 197 ? -7.778 1.108 21.956 1.00 98.44 197 VAL A O 1
ATOM 1557 N N . GLU A 1 198 ? -7.859 -1.137 22.072 1.00 97.94 198 GLU A N 1
ATOM 1558 C CA . GLU A 1 198 ? -6.449 -1.322 22.437 1.00 97.94 198 GLU A CA 1
ATOM 1559 C C . GLU A 1 198 ? -5.518 -0.681 21.400 1.00 97.94 198 GLU A C 1
ATOM 1561 O O . GLU A 1 198 ? -4.683 0.161 21.732 1.00 97.94 198 GLU A O 1
ATOM 1566 N N . THR A 1 199 ? -5.741 -0.979 20.118 1.00 97.62 199 THR A N 1
ATOM 1567 C CA . THR A 1 199 ? -4.931 -0.425 19.025 1.00 97.62 199 THR A CA 1
ATOM 1568 C C . THR A 1 199 ? -5.081 1.100 18.927 1.00 97.62 199 THR A C 1
ATOM 1570 O O . THR A 1 199 ? -4.112 1.816 18.669 1.00 97.62 199 THR A O 1
ATOM 1573 N N . ALA A 1 200 ? -6.285 1.640 19.142 1.00 97.44 200 ALA A N 1
ATOM 1574 C CA . ALA A 1 200 ? -6.498 3.085 19.151 1.00 97.44 200 ALA A CA 1
ATOM 1575 C C . ALA A 1 200 ? -5.809 3.750 20.355 1.00 97.44 200 ALA A C 1
ATOM 1577 O O . ALA A 1 200 ? -5.245 4.836 20.216 1.00 97.44 200 ALA A O 1
ATOM 1578 N N . GLN A 1 201 ? -5.768 3.083 21.508 1.00 97.00 201 GLN A N 1
ATOM 1579 C CA . GLN A 1 201 ? -5.045 3.554 22.686 1.00 97.00 201 GLN A CA 1
ATOM 1580 C C . GLN A 1 201 ? -3.530 3.621 22.440 1.00 97.00 201 GLN A C 1
ATOM 1582 O O . GLN A 1 201 ? -2.882 4.565 22.898 1.00 97.00 201 GLN A O 1
ATOM 1587 N N . GLU A 1 202 ? -2.965 2.693 21.659 1.00 94.50 202 GLU A N 1
ATOM 1588 C CA . GLU A 1 202 ? -1.566 2.784 21.218 1.00 94.50 202 GLU A CA 1
ATOM 1589 C C . GLU A 1 202 ? -1.305 4.057 20.403 1.00 94.50 202 GLU A C 1
ATOM 1591 O O . GLU A 1 202 ? -0.314 4.742 20.644 1.00 94.50 202 GLU A O 1
ATOM 1596 N N . ILE A 1 203 ? -2.195 4.412 19.466 1.00 94.12 203 ILE A N 1
ATOM 1597 C CA . ILE A 1 203 ? -2.076 5.658 18.687 1.00 94.12 203 ILE A CA 1
ATOM 1598 C C . ILE A 1 203 ? -2.205 6.872 19.611 1.00 94.12 203 ILE A C 1
ATOM 1600 O O . ILE A 1 203 ? -1.459 7.839 19.469 1.00 94.12 203 ILE A O 1
ATOM 1604 N N . LEU A 1 204 ? -3.141 6.835 20.560 1.00 94.25 204 LEU A N 1
ATOM 1605 C CA . LEU A 1 204 ? -3.375 7.928 21.499 1.00 94.25 204 LEU A CA 1
ATOM 1606 C C . LEU A 1 204 ? -2.144 8.208 22.382 1.00 94.25 204 LEU A C 1
ATOM 1608 O O . LEU A 1 204 ? -1.840 9.371 22.648 1.00 94.25 204 LEU A O 1
ATOM 1612 N N . ASN A 1 205 ? -1.421 7.157 22.776 1.00 92.88 205 ASN A N 1
ATOM 1613 C CA . ASN A 1 205 ? -0.273 7.228 23.686 1.00 92.88 205 ASN A CA 1
ATOM 1614 C C . ASN A 1 205 ? 1.091 7.316 22.981 1.00 92.88 205 ASN A C 1
ATOM 1616 O O . ASN A 1 205 ? 2.100 7.557 23.642 1.00 92.88 205 ASN A O 1
ATOM 1620 N N . ALA A 1 206 ? 1.144 7.108 21.666 1.00 88.94 206 ALA A N 1
ATOM 1621 C CA . ALA A 1 206 ? 2.383 7.161 20.903 1.00 88.94 206 ALA A CA 1
ATOM 1622 C C . ALA A 1 206 ? 2.975 8.583 20.885 1.00 88.94 206 ALA A C 1
ATOM 1624 O O . ALA A 1 206 ? 2.277 9.570 20.618 1.00 88.94 206 ALA A O 1
ATOM 1625 N N . ALA A 1 207 ? 4.277 8.685 21.166 1.00 86.88 207 ALA A N 1
ATOM 1626 C CA . ALA A 1 207 ? 4.992 9.959 21.277 1.00 86.88 207 ALA A CA 1
ATOM 1627 C C . ALA A 1 207 ? 5.039 10.707 19.936 1.00 86.88 207 ALA A C 1
ATOM 1629 O O . ALA A 1 207 ? 4.959 11.933 19.890 1.00 86.88 207 ALA A O 1
ATOM 1630 N N . GLU A 1 208 ? 5.118 9.951 18.846 1.00 85.62 208 GLU A N 1
ATOM 1631 C CA . GLU A 1 208 ? 5.133 10.426 17.468 1.00 85.62 208 GLU A CA 1
ATOM 1632 C C . GLU A 1 208 ? 3.756 10.854 16.942 1.00 85.62 208 GLU A C 1
ATOM 1634 O O . GLU A 1 208 ? 3.676 11.468 15.879 1.00 85.62 208 GLU A O 1
ATOM 1639 N N . SER A 1 209 ? 2.664 10.534 17.647 1.00 88.56 209 SER A N 1
ATOM 1640 C CA . SER A 1 209 ? 1.325 10.887 17.179 1.00 88.56 209 SER A CA 1
ATOM 1641 C C . SER A 1 209 ? 1.121 12.398 17.195 1.00 88.56 209 SER A C 1
ATOM 1643 O O . SER A 1 209 ? 1.434 13.103 18.156 1.00 88.56 209 SER A O 1
ATOM 1645 N N . THR A 1 210 ? 0.516 12.915 16.138 1.00 90.44 210 THR A N 1
ATOM 1646 C CA . THR A 1 210 ? 0.060 14.303 16.067 1.00 90.44 210 THR A CA 1
ATOM 1647 C C . THR A 1 210 ? -1.197 14.513 16.917 1.00 90.44 210 THR A C 1
ATOM 1649 O O . THR A 1 210 ? -1.906 13.570 17.279 1.00 90.44 210 THR A O 1
ATOM 1652 N N . ALA A 1 211 ? -1.533 15.773 17.214 1.00 91.25 211 ALA A N 1
ATOM 1653 C CA . ALA A 1 211 ? -2.783 16.096 17.908 1.00 91.25 211 ALA A CA 1
ATOM 1654 C C . ALA A 1 211 ? -4.023 15.601 17.135 1.00 91.25 211 ALA A C 1
ATOM 1656 O O . ALA A 1 211 ? -4.951 15.065 17.741 1.00 91.25 211 AL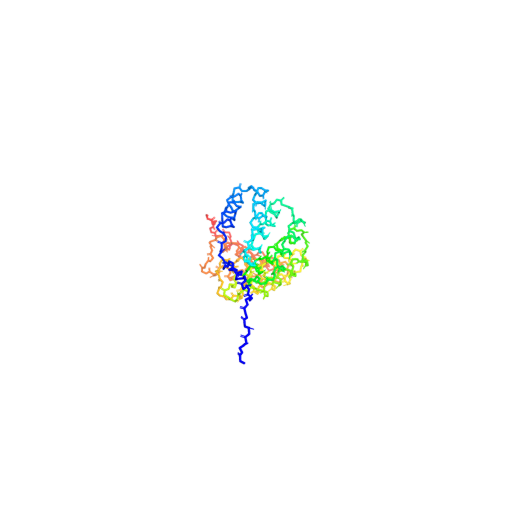A A O 1
ATOM 1657 N N . ALA A 1 212 ? -4.009 15.715 15.802 1.00 91.25 212 ALA A N 1
ATOM 1658 C CA . ALA A 1 212 ? -5.082 15.226 14.939 1.00 91.25 212 ALA A CA 1
ATOM 1659 C C . ALA A 1 212 ? -5.230 13.697 15.006 1.00 91.25 212 ALA A C 1
ATOM 1661 O O . ALA A 1 212 ? -6.345 13.181 15.076 1.00 91.25 212 ALA A O 1
ATOM 1662 N N . GLU A 1 213 ? -4.116 12.961 15.030 1.00 91.31 213 GLU A N 1
ATOM 1663 C CA . GLU A 1 213 ? -4.130 11.501 15.160 1.00 91.31 213 GLU A CA 1
ATOM 1664 C C . GLU A 1 213 ? -4.643 11.051 16.519 1.00 91.31 213 GLU A C 1
ATOM 1666 O O . GLU A 1 213 ? -5.508 10.178 16.570 1.00 91.31 213 GLU A O 1
ATOM 1671 N N . ARG A 1 214 ? -4.188 11.691 17.602 1.00 93.31 214 ARG A N 1
ATOM 1672 C CA . ARG A 1 214 ? -4.694 11.429 18.953 1.00 93.31 214 ARG A CA 1
ATOM 1673 C C . ARG A 1 214 ? -6.193 11.700 19.058 1.00 93.31 214 ARG A C 1
ATOM 1675 O O . ARG A 1 214 ? -6.929 10.861 19.566 1.00 93.31 214 ARG A O 1
ATOM 1682 N N . LYS A 1 215 ? -6.670 12.824 18.513 1.00 94.44 215 LYS A N 1
ATOM 1683 C CA . LYS A 1 215 ? -8.105 13.145 18.492 1.00 94.44 215 LYS A CA 1
ATOM 1684 C C . LYS A 1 215 ? -8.906 12.110 17.695 1.00 94.44 215 LYS A C 1
ATOM 1686 O O . LYS A 1 215 ? -9.958 11.666 18.148 1.00 94.44 215 LYS A O 1
ATOM 1691 N N . LYS A 1 216 ? -8.397 11.659 16.545 1.00 94.31 216 LYS A N 1
ATOM 1692 C CA . LYS A 1 216 ? -9.036 10.592 15.758 1.00 94.31 216 LYS A CA 1
ATOM 1693 C C . LYS A 1 216 ? -9.064 9.255 16.506 1.00 94.31 216 LYS A C 1
ATOM 1695 O O . LYS A 1 216 ? -10.090 8.583 16.491 1.00 94.31 216 LYS A O 1
ATOM 1700 N N . ALA A 1 217 ? -7.977 8.900 17.188 1.00 95.94 217 ALA A N 1
ATOM 1701 C CA . ALA A 1 217 ? -7.896 7.701 18.014 1.00 95.94 217 ALA A CA 1
ATOM 1702 C C . ALA A 1 217 ? -8.901 7.728 19.172 1.00 95.94 217 ALA A C 1
ATOM 1704 O O . ALA A 1 217 ? -9.642 6.767 19.354 1.00 95.94 217 ALA A O 1
ATOM 1705 N N . GLN A 1 218 ? -9.014 8.860 19.870 1.00 97.56 218 GLN A N 1
ATOM 1706 C CA . GLN A 1 218 ? -10.012 9.058 20.922 1.00 97.56 218 GLN A CA 1
ATOM 1707 C C . GLN A 1 218 ? -11.443 8.862 20.396 1.00 97.56 218 GLN A C 1
ATOM 1709 O O . GLN A 1 218 ? -12.271 8.239 21.061 1.00 97.56 218 GLN A O 1
ATOM 1714 N N . LYS A 1 219 ? -11.729 9.329 19.172 1.00 97.12 219 LYS A N 1
ATOM 1715 C CA . LYS A 1 219 ? -13.016 9.064 18.516 1.00 97.12 219 LYS A CA 1
ATOM 1716 C C . LYS A 1 219 ? -13.230 7.571 18.259 1.00 97.12 219 LYS A C 1
ATOM 1718 O O . LYS A 1 219 ? -14.302 7.062 18.559 1.00 97.12 219 LYS A O 1
ATOM 1723 N N . TRP A 1 220 ? -12.232 6.865 17.727 1.00 98.12 220 TRP A N 1
ATOM 1724 C CA . TRP A 1 220 ? -12.347 5.427 17.462 1.00 98.12 220 TRP A CA 1
ATOM 1725 C C . TRP A 1 220 ? -12.584 4.602 18.722 1.00 98.12 220 TRP A C 1
ATOM 1727 O O . TRP A 1 220 ? -13.349 3.641 18.671 1.00 98.12 220 TRP A O 1
ATOM 1737 N N . ILE A 1 221 ? -11.983 4.988 19.848 1.00 98.38 221 ILE A N 1
ATOM 1738 C CA . ILE A 1 221 ? -12.250 4.364 21.147 1.00 98.38 221 ILE A CA 1
ATOM 1739 C C . ILE A 1 221 ? -13.735 4.528 21.508 1.00 98.38 221 ILE A C 1
ATOM 1741 O O . ILE A 1 221 ? -14.410 3.541 21.800 1.00 98.38 221 ILE A O 1
ATOM 1745 N N . ALA A 1 222 ? -14.264 5.753 21.425 1.00 98.06 222 ALA A N 1
ATOM 1746 C CA . ALA A 1 222 ? -15.673 6.028 21.709 1.00 98.06 222 ALA A CA 1
ATOM 1747 C C . ALA A 1 222 ? -16.621 5.261 20.767 1.00 98.06 222 ALA A C 1
ATOM 1749 O O . ALA A 1 222 ? -17.563 4.619 21.234 1.00 98.06 222 ALA A O 1
ATOM 1750 N N . ASP A 1 223 ? -16.342 5.275 19.458 1.00 98.19 223 ASP A N 1
ATOM 1751 C CA . ASP A 1 223 ? -17.123 4.552 18.447 1.00 98.19 223 ASP A CA 1
ATOM 1752 C C . ASP A 1 223 ? -17.125 3.037 18.727 1.00 98.19 223 ASP A C 1
ATOM 1754 O O . ASP A 1 223 ? -18.162 2.384 18.600 1.00 98.19 223 ASP A O 1
ATOM 1758 N N . SER A 1 224 ? -15.980 2.475 19.131 1.00 98.38 224 SER A N 1
ATOM 1759 C CA . SER A 1 224 ? -15.827 1.044 19.429 1.00 98.38 224 SER A CA 1
ATOM 1760 C C . SER A 1 224 ? -16.615 0.634 20.671 1.00 98.38 224 SER A C 1
ATOM 1762 O O . SER A 1 224 ? -17.316 -0.375 20.636 1.00 98.38 224 SER A O 1
ATOM 1764 N N . PHE A 1 225 ? -16.586 1.434 21.744 1.00 98.56 225 PHE A N 1
ATOM 1765 C CA . PHE A 1 225 ? -17.434 1.183 22.915 1.00 98.56 225 PHE A CA 1
ATOM 1766 C C . PHE A 1 225 ? -18.920 1.291 22.589 1.00 98.56 225 PHE A C 1
ATOM 1768 O O . PHE A 1 225 ? -19.709 0.477 23.066 1.00 98.56 225 PHE A O 1
ATOM 1775 N N . PHE A 1 226 ? -19.303 2.257 21.752 1.00 98.31 226 PHE A N 1
ATOM 1776 C CA . PHE A 1 226 ? -20.688 2.405 21.318 1.00 98.31 226 PHE A CA 1
ATOM 1777 C C . PHE A 1 226 ? -21.160 1.178 20.530 1.00 98.31 226 PHE A C 1
ATOM 1779 O O . PHE A 1 226 ? -22.226 0.635 20.815 1.00 98.31 226 PHE A O 1
ATOM 1786 N N . ALA A 1 227 ? -20.349 0.704 19.580 1.00 98.06 227 ALA A N 1
ATOM 1787 C CA . ALA A 1 227 ? -20.651 -0.483 18.784 1.00 98.06 227 ALA A CA 1
ATOM 1788 C C . ALA A 1 227 ? -20.689 -1.770 19.629 1.00 98.06 227 ALA A C 1
ATOM 1790 O O . ALA A 1 227 ? -21.515 -2.644 19.380 1.00 98.06 227 ALA A O 1
ATOM 1791 N N . ALA A 1 228 ? -19.878 -1.841 20.689 1.00 97.75 228 ALA A N 1
ATOM 1792 C CA . ALA A 1 228 ? -19.926 -2.897 21.700 1.00 97.75 228 ALA A CA 1
ATOM 1793 C C . ALA A 1 228 ? -21.107 -2.771 22.690 1.00 97.75 228 ALA A C 1
ATOM 1795 O O . ALA A 1 228 ? -21.167 -3.523 23.660 1.00 97.75 228 ALA A O 1
ATOM 1796 N N . GLN A 1 229 ? -22.017 -1.809 22.487 1.00 97.75 229 GLN A N 1
ATOM 1797 C CA . GLN A 1 229 ? -23.146 -1.483 23.373 1.00 97.75 229 GLN A CA 1
ATOM 179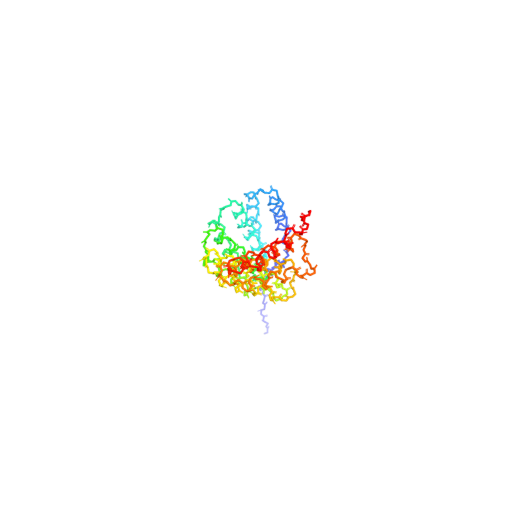8 C C . GLN A 1 229 ? -22.741 -1.067 24.799 1.00 97.75 229 GLN A C 1
ATOM 1800 O O . GLN A 1 229 ? -23.566 -1.036 25.713 1.00 97.75 229 GLN A O 1
ATOM 1805 N N . ASN A 1 230 ? -21.482 -0.674 24.999 1.00 97.88 230 ASN A N 1
ATOM 1806 C CA . ASN A 1 230 ? -20.989 -0.125 26.256 1.00 97.88 230 ASN A CA 1
ATOM 1807 C C . ASN A 1 230 ? -21.189 1.397 26.281 1.00 97.88 230 ASN A C 1
ATOM 1809 O O . ASN A 1 230 ? -20.248 2.187 26.173 1.00 97.88 230 ASN A O 1
ATOM 1813 N N . PHE A 1 231 ? -22.452 1.813 26.379 1.00 97.31 231 PHE A N 1
ATOM 1814 C CA . PHE A 1 231 ? -22.845 3.216 26.230 1.00 97.31 231 PHE A CA 1
ATOM 1815 C C . PHE A 1 231 ? -22.254 4.135 27.302 1.00 97.31 231 PHE A C 1
ATOM 1817 O O . PHE A 1 231 ? -21.963 5.296 27.023 1.00 97.31 231 PHE A O 1
ATOM 1824 N N . GLU A 1 232 ? -22.030 3.620 28.511 1.00 97.88 232 GLU A N 1
ATOM 1825 C CA . GLU A 1 232 ? -21.443 4.391 29.606 1.00 97.88 232 GLU A CA 1
ATOM 1826 C C . GLU A 1 232 ? -19.978 4.753 29.314 1.00 97.88 232 GLU A C 1
ATOM 1828 O O . GLU A 1 232 ? -19.574 5.910 29.452 1.00 97.88 232 GLU A O 1
ATOM 1833 N N . GLN A 1 233 ? -19.178 3.780 28.857 1.00 97.38 233 GLN A N 1
ATOM 1834 C CA . GLN A 1 233 ? -17.806 4.047 28.422 1.00 97.38 233 GLN A CA 1
ATOM 1835 C C . GLN A 1 233 ? -17.788 4.905 27.157 1.00 97.38 233 GLN A C 1
ATOM 1837 O O . GLN A 1 233 ? -17.044 5.881 27.110 1.00 97.38 233 GLN A O 1
ATOM 1842 N N . ALA A 1 234 ? -18.656 4.629 26.181 1.00 97.94 234 ALA A N 1
ATOM 1843 C CA . ALA A 1 234 ? -18.747 5.426 24.960 1.00 97.94 234 ALA A CA 1
ATOM 1844 C C . ALA A 1 234 ? -19.006 6.914 25.249 1.00 97.94 234 ALA A C 1
ATOM 1846 O O . ALA A 1 234 ? -18.320 7.774 24.698 1.00 97.94 234 ALA A O 1
ATOM 1847 N N . ALA A 1 235 ? -19.945 7.225 26.151 1.00 97.88 235 ALA A N 1
ATOM 1848 C CA . ALA A 1 235 ? -20.248 8.598 26.547 1.00 97.88 235 ALA A CA 1
ATOM 1849 C C . ALA A 1 235 ? -19.033 9.290 27.185 1.00 97.88 235 ALA A C 1
ATOM 1851 O O . ALA A 1 235 ? -18.691 10.408 26.799 1.00 97.88 235 ALA A O 1
ATOM 1852 N N . ARG A 1 236 ? -18.323 8.612 28.099 1.00 97.94 236 ARG A N 1
ATOM 1853 C CA . ARG A 1 236 ? -17.093 9.147 28.710 1.00 97.94 236 ARG A CA 1
ATOM 1854 C C . ARG A 1 236 ? -16.013 9.458 27.679 1.00 97.94 236 ARG A C 1
ATOM 1856 O O . ARG A 1 236 ? -15.411 10.529 27.713 1.00 97.94 236 ARG A O 1
ATOM 1863 N N . GLU A 1 237 ? -15.752 8.525 26.770 1.00 97.69 237 GLU A N 1
ATOM 1864 C CA . GLU A 1 237 ? -14.701 8.681 25.763 1.00 97.69 237 GLU A CA 1
ATOM 1865 C C . GLU A 1 237 ? -15.071 9.732 24.704 1.00 97.69 237 GLU A C 1
ATOM 1867 O O . GLU A 1 237 ? -14.188 10.412 24.174 1.00 97.69 237 GLU A O 1
ATOM 1872 N N . LEU A 1 238 ? -16.367 9.930 24.443 1.00 96.69 238 LEU A N 1
ATOM 1873 C CA . LEU A 1 238 ? -16.867 10.991 23.574 1.00 96.69 238 LEU A CA 1
ATOM 1874 C C . LEU A 1 238 ? -16.703 12.384 24.201 1.00 96.69 238 LEU A C 1
ATOM 1876 O O . LEU A 1 238 ? -16.348 13.326 23.493 1.00 96.69 238 LEU A O 1
ATOM 1880 N N . GLU A 1 239 ? -16.908 12.530 25.511 1.00 97.00 239 GLU A N 1
ATOM 1881 C CA . GLU A 1 239 ? -16.639 13.800 26.201 1.00 97.00 239 GLU A CA 1
ATOM 1882 C C . GLU A 1 239 ? -15.149 14.154 26.163 1.00 97.00 239 GLU A C 1
ATOM 1884 O O . GLU A 1 239 ? -14.791 15.290 25.839 1.00 97.00 239 GLU A O 1
ATOM 1889 N N . LYS A 1 240 ? -14.263 13.166 26.359 1.00 96.69 240 LYS A N 1
ATOM 1890 C CA . LYS A 1 240 ? -12.821 13.361 26.143 1.00 96.69 240 LYS A CA 1
ATOM 1891 C C . LYS A 1 240 ? -12.531 13.819 24.713 1.00 96.69 240 LYS A C 1
ATOM 1893 O O . LYS A 1 240 ? -11.815 14.796 24.534 1.00 96.69 240 LYS A O 1
ATOM 1898 N N . TYR A 1 241 ? -13.115 13.167 23.703 1.00 95.75 241 TYR A N 1
ATOM 1899 C CA . TYR A 1 241 ? -12.954 13.554 22.295 1.00 95.75 241 TYR A CA 1
ATOM 1900 C C . TYR A 1 241 ? -13.361 15.014 22.028 1.00 95.75 241 TYR A C 1
ATOM 1902 O O . TYR A 1 241 ? -12.628 15.740 21.351 1.00 95.75 241 TYR A O 1
ATOM 1910 N N . LYS A 1 242 ? -14.507 15.456 22.565 1.00 94.12 242 LYS A N 1
ATOM 1911 C CA . LYS A 1 242 ? -15.008 16.834 22.407 1.00 94.12 242 LYS A CA 1
ATOM 1912 C C . LYS A 1 242 ? -14.089 17.866 23.058 1.00 94.12 242 LYS A C 1
ATOM 1914 O O . LYS A 1 242 ? -13.911 18.945 22.502 1.00 94.12 242 LYS A O 1
ATOM 1919 N N . ALA A 1 243 ? -13.488 17.528 24.198 1.00 94.06 243 ALA A N 1
ATOM 1920 C CA . ALA A 1 243 ? -12.566 18.404 24.915 1.00 94.06 243 ALA A CA 1
ATOM 1921 C C . ALA A 1 243 ? -11.190 18.551 24.231 1.00 94.06 243 ALA A C 1
ATOM 1923 O O . ALA A 1 243 ? -10.423 19.448 24.582 1.00 94.06 243 ALA A O 1
ATOM 1924 N N . MET A 1 244 ? -10.848 17.692 23.260 1.00 92.69 244 MET A N 1
ATOM 1925 C CA . MET A 1 244 ? -9.560 17.765 22.565 1.00 92.69 244 MET A CA 1
ATOM 1926 C C . MET A 1 244 ? -9.516 18.907 21.536 1.00 92.69 244 MET A C 1
ATOM 1928 O O . MET A 1 244 ? -10.468 19.080 20.765 1.00 92.69 244 MET A O 1
ATOM 1932 N N . PRO A 1 245 ? -8.383 19.629 21.426 1.00 84.12 245 PRO A N 1
ATOM 1933 C CA . PRO A 1 245 ? -8.229 20.713 20.461 1.00 84.12 245 PRO A CA 1
ATOM 1934 C C . PRO A 1 245 ? -8.391 20.203 19.024 1.00 84.12 245 PRO A C 1
ATOM 1936 O O . PRO A 1 245 ? -7.943 19.107 18.680 1.00 84.12 245 PRO A O 1
ATOM 1939 N N . GLU A 1 246 ? -9.046 20.988 18.169 1.00 70.88 246 GLU A N 1
ATOM 1940 C CA . GLU A 1 246 ? -9.018 20.746 16.725 1.00 70.88 246 GLU A CA 1
ATOM 1941 C C . GLU A 1 246 ? -7.582 20.954 16.239 1.00 70.88 246 GLU A C 1
ATOM 1943 O O . GLU A 1 246 ? -6.991 22.011 16.462 1.00 70.88 246 GLU A O 1
ATOM 1948 N N . GLY A 1 247 ? -6.974 19.905 15.678 1.00 62.88 247 GLY A N 1
ATOM 1949 C CA . GLY A 1 247 ? -5.627 20.006 15.124 1.00 62.88 247 GLY A CA 1
ATOM 1950 C C . GLY A 1 247 ? -5.609 21.083 14.041 1.00 62.88 247 GLY A C 1
ATOM 1951 O O . GLY A 1 247 ? -6.446 21.034 13.142 1.00 62.88 247 GLY A O 1
ATOM 1952 N N . LYS A 1 248 ? -4.704 22.056 14.175 1.00 48.75 248 LYS A N 1
ATOM 1953 C CA . LYS A 1 248 ? -4.418 23.048 13.132 1.00 48.75 248 LYS A CA 1
ATOM 1954 C C . LYS A 1 248 ? -3.674 22.406 11.969 1.00 48.75 248 LYS A C 1
ATOM 1956 O O . LYS A 1 248 ? -2.845 21.508 12.247 1.00 48.75 248 LYS A O 1
#